Protein AF-A0A0R1P100-F1 (afdb_monomer_lite)

pLDDT: mean 74.04, std 22.07, range [22.58, 95.94]

Foldseek 3Di:
DPPPVPVVVVVVVVVVVVVVVVVVVVVVVVVVVQQPFDQDPLPNDGDGPDDDDDDDDDDDDDDPDDVVNVVSVVSVVVVVVVLLVVLLVLLLVLLVLLLLDPPVCCPVPPQNVLLSQLSNLVSSLLSQLLDPDHDVVSNVVSLVSNVVSLVVCCVPVHDPLSVLSVVLSVLSVVSVVAPPPVDLLVSLLNSLLSSNLSSSPSSNCVPPVDQDPLSVLSSVLSSLLSSLLSCLSRDLDPPLVVNVVSLVVNLVSLVVNVADPVLSVVLNVLSVVLSVCSVPDNSVPSSVSNSSSSVSSSVNSVSSRD

Sequence (306 aa):
MFFAHFIFPLYIFKVTRLLRVYRESYRELITLLCYHSLFDFETNYLIPLTTRQKNIRIVGMNYHLSQKEKLALTNSKKNSQLQFALRVAITLLIWLLFANVPLKTFFEDSSQIQLILISIPFAILLNQVAAPNKNTLVTVICDSLVGLLSIHLFLHAGYLNTALLLIDFIFANILLLTPLVNEPHGRWIIFGIINGSGMAFLFNISYHHYFSLISLMYITTLIFSNIFFSYHGFMTKQNLSSLLIILILIVMLCLTLQLSFLRMILLTTILGFYLFFESQVNPKNFNKRANVSAGCYFLFSLLVCL

Structure (mmCIF, N/CA/C/O backbone):
data_AF-A0A0R1P100-F1
#
_entry.id   AF-A0A0R1P100-F1
#
loop_
_atom_site.group_PDB
_atom_site.id
_atom_site.type_symbol
_atom_site.label_atom_id
_atom_site.label_alt_id
_atom_site.label_comp_id
_atom_site.label_asym_id
_atom_site.label_entity_id
_atom_site.label_seq_id
_atom_site.pdbx_PDB_ins_code
_atom_site.Cartn_x
_atom_site.Cartn_y
_atom_site.Cartn_z
_atom_site.occupancy
_atom_site.B_iso_or_equiv
_atom_site.auth_seq_id
_atom_site.auth_comp_id
_atom_site.auth_asym_id
_atom_site.auth_atom_id
_atom_site.pdbx_PDB_model_num
ATOM 1 N N . MET A 1 1 ? -48.916 41.902 2.687 1.00 40.12 1 MET A N 1
ATOM 2 C CA . MET A 1 1 ? -47.743 41.253 3.317 1.00 40.12 1 MET A CA 1
ATOM 3 C C . MET A 1 1 ? -48.167 40.457 4.563 1.00 40.12 1 MET A C 1
ATOM 5 O O . MET A 1 1 ? -47.675 40.723 5.643 1.00 40.12 1 MET A O 1
ATOM 9 N N . PHE A 1 2 ? -49.108 39.505 4.432 1.00 31.97 2 PHE A N 1
ATOM 10 C CA . PHE A 1 2 ? -49.641 38.740 5.584 1.00 31.97 2 PHE A CA 1
ATOM 11 C C . PHE A 1 2 ? -50.043 37.279 5.271 1.00 31.97 2 PHE A C 1
ATOM 13 O O . PHE A 1 2 ? -50.579 36.595 6.131 1.00 31.97 2 PHE A O 1
ATOM 20 N N . PHE A 1 3 ? -49.742 36.758 4.073 1.00 29.62 3 PHE A N 1
ATOM 21 C CA . PHE A 1 3 ? -50.105 35.383 3.673 1.00 29.62 3 PHE A CA 1
ATOM 22 C C . PHE A 1 3 ? -48.925 34.389 3.638 1.00 29.62 3 PHE A C 1
ATOM 24 O O . PHE A 1 3 ? -49.137 33.184 3.545 1.00 29.62 3 PHE A O 1
ATOM 31 N N . ALA A 1 4 ? -47.679 34.858 3.777 1.00 30.91 4 ALA A N 1
ATOM 32 C CA . ALA A 1 4 ? -46.482 34.009 3.692 1.00 30.91 4 ALA A CA 1
ATOM 33 C C . ALA A 1 4 ? -46.049 33.373 5.032 1.00 30.91 4 ALA A C 1
ATOM 35 O O . ALA A 1 4 ? -45.173 32.514 5.044 1.00 30.91 4 ALA A O 1
ATOM 36 N N . HIS A 1 5 ? -46.651 33.756 6.166 1.00 34.38 5 HIS A N 1
ATOM 37 C CA . HIS A 1 5 ? -46.260 33.250 7.493 1.00 34.38 5 HIS A CA 1
ATOM 38 C C . HIS A 1 5 ? -47.061 32.037 7.992 1.00 34.38 5 HIS A C 1
ATOM 40 O O . HIS A 1 5 ? -46.629 31.387 8.938 1.00 34.38 5 HIS A O 1
ATOM 46 N N . PHE A 1 6 ? -48.162 31.659 7.332 1.00 34.38 6 PHE A N 1
ATOM 47 C CA . PHE A 1 6 ? -48.964 30.493 7.740 1.00 34.38 6 PHE A CA 1
ATOM 48 C C . PHE A 1 6 ? -48.718 29.221 6.915 1.00 34.38 6 PHE A C 1
ATOM 50 O O . PHE A 1 6 ? -49.001 28.122 7.389 1.00 34.38 6 PHE A O 1
ATOM 57 N N . ILE A 1 7 ? -48.142 29.328 5.713 1.00 36.03 7 ILE A N 1
ATOM 58 C CA . ILE A 1 7 ? -47.912 28.164 4.835 1.00 36.03 7 ILE A CA 1
ATOM 59 C C . ILE A 1 7 ? -46.576 27.467 5.157 1.00 36.03 7 ILE A C 1
ATOM 61 O O . ILE A 1 7 ? -46.468 26.245 5.050 1.00 36.03 7 ILE A O 1
ATOM 65 N N . PHE A 1 8 ? -45.577 28.209 5.645 1.00 32.38 8 PHE A N 1
ATOM 66 C CA . PHE A 1 8 ? -44.249 27.668 5.957 1.00 32.38 8 PHE A CA 1
ATOM 67 C C . PHE A 1 8 ? -44.232 26.658 7.131 1.00 32.38 8 PHE A C 1
ATOM 69 O O . PHE A 1 8 ? -43.598 25.608 6.997 1.00 32.38 8 PHE A O 1
ATOM 76 N N . PRO A 1 9 ? -44.980 26.858 8.240 1.00 35.91 9 PRO A N 1
ATOM 77 C CA . PRO A 1 9 ? -45.029 25.880 9.332 1.00 35.91 9 PRO A CA 1
ATOM 78 C C . PRO A 1 9 ? -45.777 24.594 8.949 1.00 35.91 9 PRO A C 1
ATOM 80 O O . PRO A 1 9 ? -45.386 23.502 9.359 1.00 35.91 9 PRO A O 1
ATOM 83 N N . LEU A 1 10 ? -46.824 24.701 8.122 1.00 34.31 10 LEU A N 1
ATOM 84 C CA . LEU A 1 10 ? -47.626 23.561 7.663 1.00 34.31 10 LEU A CA 1
ATOM 85 C C . LEU A 1 10 ? -46.854 22.665 6.684 1.00 34.31 10 LEU A C 1
ATOM 87 O O . LEU A 1 10 ? -46.975 21.441 6.758 1.00 34.31 10 LEU A O 1
ATOM 91 N N . TYR A 1 11 ? -46.007 23.246 5.827 1.00 31.80 11 TYR A N 1
ATOM 92 C CA . TYR A 1 11 ? -45.133 22.480 4.932 1.00 31.80 11 TYR A CA 1
ATOM 93 C C . TYR A 1 11 ? -44.019 21.758 5.706 1.00 31.80 11 TYR A C 1
ATOM 95 O O . TYR A 1 11 ? -43.770 20.577 5.463 1.00 31.80 11 TYR A O 1
ATOM 103 N N . ILE A 1 12 ? -43.427 22.404 6.720 1.00 38.69 12 ILE A N 1
ATOM 104 C CA . ILE A 1 12 ? -42.448 21.770 7.622 1.00 38.69 12 ILE A CA 1
ATOM 105 C C . ILE A 1 12 ? -43.100 20.640 8.429 1.00 38.69 12 ILE A C 1
ATOM 107 O O . ILE A 1 12 ? -42.494 19.580 8.587 1.00 38.69 12 ILE A O 1
ATOM 111 N N . PHE A 1 13 ? -44.348 20.800 8.882 1.00 34.12 13 PHE A N 1
ATOM 112 C CA . PHE A 1 13 ? -45.062 19.749 9.616 1.00 34.12 13 PHE A CA 1
ATOM 113 C C . PHE A 1 13 ? -45.414 18.547 8.724 1.00 34.12 13 PHE A C 1
ATOM 115 O O . PHE A 1 13 ? -45.316 17.396 9.150 1.00 34.12 13 PHE A O 1
ATOM 122 N N . LYS A 1 14 ? -45.768 18.783 7.453 1.00 31.20 14 LYS A N 1
ATOM 123 C CA . LYS A 1 14 ? -46.062 17.709 6.489 1.00 31.20 14 LYS A CA 1
ATOM 124 C C . LYS A 1 14 ? -44.793 16.968 6.052 1.00 31.20 14 LYS A C 1
ATOM 126 O O . LYS A 1 14 ? -44.810 15.741 6.004 1.00 31.20 14 LYS A O 1
ATOM 131 N N . VAL A 1 15 ? -43.681 17.683 5.840 1.00 36.16 15 VAL A N 1
ATOM 132 C CA . VAL A 1 15 ? -42.361 17.101 5.526 1.00 36.16 15 VAL A CA 1
ATOM 133 C C . VAL A 1 15 ? -41.781 16.346 6.724 1.00 36.16 15 VAL A C 1
ATOM 135 O O . VAL A 1 15 ? -41.254 15.254 6.550 1.00 36.16 15 VAL A O 1
ATOM 138 N N . THR A 1 16 ? -41.946 16.840 7.955 1.00 39.91 16 THR A N 1
ATOM 139 C CA . THR A 1 16 ? -41.519 16.106 9.162 1.00 39.91 16 THR A CA 1
ATOM 140 C C . THR A 1 16 ? -42.381 14.878 9.443 1.00 39.91 16 THR A C 1
ATOM 142 O O . THR A 1 16 ? -41.848 13.885 9.932 1.00 39.91 16 THR A O 1
ATOM 145 N N . ARG A 1 17 ? -43.677 14.882 9.097 1.00 32.78 17 ARG A N 1
ATOM 146 C CA . ARG A 1 17 ? -44.536 13.689 9.199 1.00 32.78 17 ARG A CA 1
ATOM 147 C C . ARG A 1 17 ? -44.192 12.647 8.127 1.00 32.78 17 ARG A C 1
ATOM 149 O O . ARG A 1 17 ? -44.094 11.474 8.466 1.00 32.78 17 ARG A O 1
ATOM 156 N N . LEU A 1 18 ? -43.904 13.068 6.891 1.00 34.94 18 LEU A N 1
ATOM 157 C CA . LEU A 1 18 ? -43.388 12.197 5.821 1.00 34.94 18 LEU A CA 1
ATOM 158 C C . LEU A 1 18 ? -41.998 11.634 6.149 1.00 34.94 18 LEU A C 1
ATOM 160 O O . LEU A 1 18 ? -41.783 10.439 5.988 1.00 34.94 18 LEU A O 1
ATOM 164 N N . LEU A 1 19 ? -41.091 12.446 6.703 1.00 36.91 19 LEU A N 1
ATOM 165 C CA . LEU A 1 19 ? -39.794 11.992 7.220 1.00 36.91 19 LEU A CA 1
ATOM 166 C C . LEU A 1 19 ? -39.946 11.050 8.415 1.00 36.91 19 LEU A C 1
ATOM 168 O O . LEU A 1 19 ? -39.106 10.178 8.589 1.00 36.91 19 LEU A O 1
ATOM 172 N N . ARG A 1 20 ? -40.990 11.194 9.241 1.00 37.97 20 ARG A N 1
ATOM 173 C CA . ARG A 1 20 ? -41.239 10.303 10.385 1.00 37.97 20 ARG A CA 1
ATOM 174 C C . ARG A 1 20 ? -41.784 8.944 9.932 1.00 37.97 20 ARG A C 1
ATOM 176 O O . ARG A 1 20 ? -41.300 7.939 10.434 1.00 37.97 20 ARG A O 1
ATOM 183 N N . VAL A 1 21 ? -42.676 8.915 8.938 1.00 43.12 21 VAL A N 1
ATOM 184 C CA . VAL A 1 21 ? -43.152 7.669 8.304 1.00 43.12 21 VAL A CA 1
ATOM 185 C C . VAL A 1 21 ? -42.016 6.984 7.537 1.00 43.12 21 VAL A C 1
ATOM 187 O O . VAL A 1 21 ? -41.783 5.800 7.743 1.00 43.12 21 VAL A O 1
ATOM 190 N N . TYR A 1 22 ? -41.212 7.732 6.766 1.00 37.53 22 TYR A N 1
ATOM 191 C CA . TYR A 1 22 ? -39.998 7.186 6.148 1.00 37.53 22 TYR A CA 1
ATOM 192 C C . TYR A 1 22 ? -39.008 6.690 7.199 1.00 37.53 22 TYR A C 1
ATOM 194 O O . TYR A 1 22 ? -38.449 5.622 7.022 1.00 37.53 22 TYR A O 1
ATOM 202 N N . ARG A 1 23 ? -38.810 7.397 8.318 1.00 41.00 23 ARG A N 1
ATOM 203 C CA . ARG A 1 23 ? -37.925 6.957 9.406 1.00 41.00 23 ARG A CA 1
ATOM 204 C C . ARG A 1 23 ? -38.421 5.682 10.075 1.00 41.00 23 ARG A C 1
ATOM 206 O O . ARG A 1 23 ? -37.578 4.894 10.474 1.00 41.00 23 ARG A O 1
ATOM 213 N N . GLU A 1 24 ? -39.726 5.468 10.209 1.00 39.00 24 GLU A N 1
ATOM 214 C CA . GLU A 1 24 ? -40.279 4.232 10.777 1.00 39.00 24 GLU A CA 1
ATOM 215 C C . GLU A 1 24 ? -40.177 3.061 9.798 1.00 39.00 24 GLU A C 1
ATOM 217 O O . GLU A 1 24 ? -39.661 2.020 10.191 1.00 39.00 24 GLU A O 1
ATOM 222 N N . SER A 1 25 ? -40.483 3.251 8.511 1.00 37.47 25 SER A N 1
ATOM 223 C CA . SER A 1 25 ? -40.287 2.211 7.489 1.00 37.47 25 SER A CA 1
ATOM 224 C C . SER A 1 25 ? -38.803 1.901 7.232 1.00 37.47 25 SER A C 1
ATOM 226 O O . SER A 1 25 ? -38.432 0.746 7.047 1.00 37.47 25 SER A O 1
ATOM 228 N N . TYR A 1 26 ? -37.915 2.902 7.292 1.00 40.12 26 TYR A N 1
ATOM 229 C CA . TYR A 1 26 ? -36.459 2.711 7.217 1.00 40.12 26 TYR A CA 1
ATOM 230 C C . TYR A 1 26 ? -35.915 2.085 8.499 1.00 40.12 26 TYR A C 1
ATOM 232 O O . TYR A 1 26 ? -34.950 1.334 8.450 1.00 40.12 26 TYR A O 1
ATOM 240 N N . ARG A 1 27 ? -36.528 2.359 9.657 1.00 37.97 27 ARG A N 1
ATOM 241 C CA . ARG A 1 27 ? -36.189 1.688 10.912 1.00 37.97 27 ARG A CA 1
ATOM 242 C C . ARG A 1 27 ? -36.634 0.240 10.864 1.00 37.97 27 ARG A C 1
ATOM 244 O O . ARG A 1 27 ? -35.834 -0.584 11.258 1.00 37.97 27 ARG A O 1
ATOM 251 N N . GLU A 1 28 ? -37.805 -0.099 10.339 1.00 38.62 28 GLU A N 1
ATOM 252 C CA . GLU A 1 28 ? -38.223 -1.491 10.134 1.00 38.62 28 GLU A CA 1
ATOM 253 C C . GLU A 1 28 ? -37.335 -2.211 9.117 1.00 38.62 28 GLU A C 1
ATOM 255 O O . GLU A 1 28 ? -36.911 -3.326 9.400 1.00 38.62 28 GLU A O 1
ATOM 260 N N . LEU A 1 29 ? -36.930 -1.556 8.022 1.00 36.28 2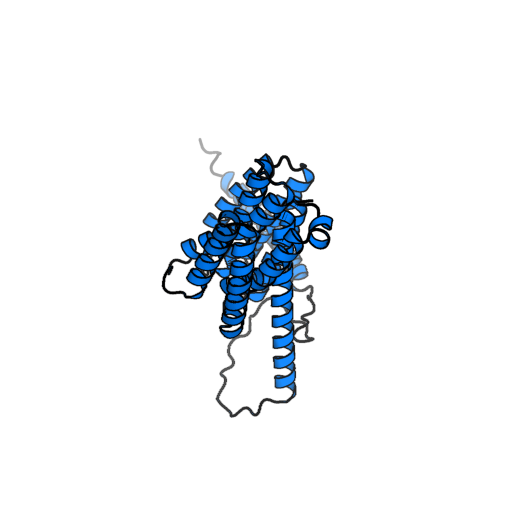9 LEU A N 1
ATOM 261 C CA . LEU A 1 29 ? -35.968 -2.106 7.059 1.00 36.28 29 LEU A CA 1
ATOM 262 C C . LEU A 1 29 ? -34.564 -2.279 7.671 1.00 36.28 29 LEU A C 1
ATOM 264 O O . LEU A 1 29 ? -33.930 -3.307 7.469 1.00 36.28 29 LEU A O 1
ATOM 268 N N . ILE A 1 30 ? -34.092 -1.315 8.475 1.00 42.69 30 ILE A N 1
ATOM 269 C CA . ILE A 1 30 ? -32.841 -1.401 9.253 1.00 42.69 30 ILE A CA 1
ATOM 270 C C . ILE A 1 30 ? -32.956 -2.460 10.346 1.00 42.69 30 ILE A C 1
ATOM 272 O O . ILE A 1 30 ? -31.970 -3.106 10.661 1.00 42.69 30 ILE A O 1
ATOM 276 N N . THR A 1 31 ? -34.131 -2.664 10.934 1.00 38.66 31 THR A N 1
ATOM 277 C CA . THR A 1 31 ? -34.358 -3.703 11.941 1.00 38.66 31 THR A CA 1
ATOM 278 C C . THR A 1 31 ? -34.358 -5.065 11.246 1.00 38.66 31 THR A C 1
ATOM 280 O O . THR A 1 31 ? -33.646 -5.950 11.685 1.00 38.66 31 THR A O 1
ATOM 283 N N . LEU A 1 32 ? -34.991 -5.216 10.082 1.00 37.53 32 LEU A N 1
ATOM 284 C CA . LEU A 1 32 ? -34.886 -6.414 9.239 1.00 37.53 32 LEU A CA 1
ATOM 285 C C . LEU A 1 32 ? -33.448 -6.684 8.757 1.00 37.53 32 LEU A C 1
ATOM 287 O O . LEU A 1 32 ? -33.010 -7.829 8.780 1.00 37.53 32 LEU A O 1
ATOM 291 N N . LEU A 1 33 ? -32.680 -5.649 8.405 1.00 38.84 33 LEU A N 1
ATOM 292 C CA . LEU A 1 33 ? -31.267 -5.759 8.006 1.00 38.84 33 LEU A CA 1
ATOM 293 C C . LEU A 1 33 ? -30.311 -5.982 9.193 1.00 38.84 33 LEU A C 1
ATOM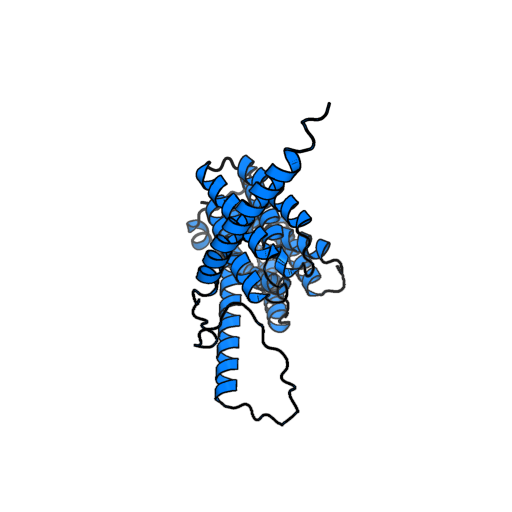 295 O O . LEU A 1 33 ? -29.290 -6.642 9.030 1.00 38.84 33 LEU A O 1
ATOM 299 N N . CYS A 1 34 ? -30.627 -5.471 10.387 1.00 38.31 34 CYS A N 1
ATOM 300 C CA . CYS A 1 34 ? -29.838 -5.664 11.611 1.00 38.31 34 CYS A CA 1
ATOM 301 C C . CYS A 1 34 ? -30.189 -6.955 12.366 1.00 38.31 34 CYS A C 1
ATOM 303 O O . CYS A 1 34 ? -29.390 -7.409 13.184 1.00 38.31 34 CYS A O 1
ATOM 305 N N . TYR A 1 35 ? -31.377 -7.519 12.138 1.00 36.28 35 TYR A N 1
ATOM 306 C CA . TYR A 1 35 ? -31.810 -8.808 12.683 1.00 36.28 35 TYR A CA 1
ATOM 307 C C . TYR A 1 35 ? -31.646 -9.958 11.684 1.00 36.28 35 TYR A C 1
ATOM 309 O O . TYR A 1 35 ? -31.774 -11.113 12.091 1.00 36.28 35 TYR A O 1
ATOM 317 N N . HIS A 1 36 ? -31.286 -9.683 10.422 1.00 35.62 36 HIS A N 1
ATOM 318 C CA . HIS A 1 36 ? -30.671 -10.704 9.584 1.00 35.62 36 HIS A CA 1
ATOM 319 C C . HIS A 1 36 ? -29.300 -11.033 10.165 1.00 35.62 36 HIS A C 1
ATOM 321 O O . HIS A 1 36 ? -28.310 -10.316 10.026 1.00 35.62 36 HIS A O 1
ATOM 327 N N . SER A 1 37 ? -29.293 -12.128 10.899 1.00 36.84 37 SER A N 1
ATOM 328 C CA . SER A 1 37 ? -28.131 -12.730 11.497 1.00 36.84 37 SER A CA 1
ATOM 329 C C . SER A 1 37 ? -27.057 -13.034 10.461 1.00 36.84 37 SER A C 1
ATOM 331 O O . SER A 1 37 ? -27.205 -13.919 9.621 1.00 36.84 37 SER A O 1
ATOM 333 N N . LEU A 1 38 ? -25.928 -12.339 10.562 1.00 36.75 38 LEU A N 1
ATOM 334 C CA . LEU A 1 38 ? -24.680 -12.860 10.023 1.00 36.75 38 LEU A CA 1
ATOM 335 C C . LEU A 1 38 ? -24.163 -13.900 11.014 1.00 36.75 38 LEU A C 1
ATOM 337 O O . LEU A 1 38 ? -23.996 -13.608 12.197 1.00 36.75 38 LEU A O 1
ATOM 341 N N . PHE A 1 39 ? -23.974 -15.122 10.524 1.00 33.78 39 PHE A N 1
ATOM 342 C CA . PHE A 1 39 ? -23.434 -16.235 11.293 1.00 33.78 39 PHE A CA 1
ATOM 343 C C . PHE A 1 39 ? -22.050 -15.847 11.828 1.00 33.78 39 PHE A C 1
ATOM 345 O O . PHE A 1 39 ? -21.113 -15.632 11.054 1.00 33.78 39 PHE A O 1
ATOM 352 N N . ASP A 1 40 ? -21.937 -15.698 13.146 1.00 37.25 40 ASP A N 1
ATOM 353 C CA . ASP A 1 40 ? -20.679 -15.368 13.801 1.00 37.25 40 ASP A CA 1
ATOM 354 C C . ASP A 1 40 ? -19.833 -16.640 13.947 1.00 37.25 40 ASP A C 1
ATOM 356 O O . ASP A 1 40 ? -20.066 -17.486 14.817 1.00 37.25 40 ASP A O 1
ATOM 360 N N . PHE A 1 41 ? -18.846 -16.782 13.060 1.00 36.34 41 PHE A N 1
ATOM 361 C CA . PHE A 1 41 ? -17.916 -17.914 13.033 1.00 36.34 41 PHE A CA 1
ATOM 362 C C . PHE A 1 41 ? -17.007 -17.999 14.275 1.00 36.34 41 PHE A C 1
ATOM 364 O O . PHE A 1 41 ? -16.318 -19.006 14.440 1.00 36.34 41 PHE A O 1
ATOM 371 N N . GLU A 1 42 ? -16.973 -16.987 15.154 1.00 38.00 42 GLU A N 1
ATOM 372 C CA . GLU A 1 42 ? -16.205 -17.057 16.407 1.00 38.00 42 GLU A CA 1
ATOM 373 C C . GLU A 1 42 ? -16.955 -17.738 17.558 1.00 38.00 42 GLU A C 1
ATOM 375 O O . GLU A 1 42 ? -16.306 -18.288 18.449 1.00 38.00 42 GLU A O 1
ATOM 380 N N . THR A 1 43 ? -18.293 -17.746 17.556 1.00 41.53 43 THR A N 1
ATOM 381 C CA . THR A 1 43 ? -19.078 -18.182 18.725 1.00 41.53 43 THR A CA 1
ATOM 382 C C . THR A 1 43 ? -20.070 -19.315 18.453 1.00 41.53 43 THR A C 1
ATOM 384 O O . THR A 1 43 ? -20.526 -19.932 19.413 1.00 41.53 43 THR A O 1
ATOM 387 N N . ASN A 1 44 ? -20.376 -19.651 17.189 1.00 32.66 44 ASN A N 1
ATOM 388 C CA . ASN A 1 44 ? -21.435 -20.612 16.816 1.00 32.66 44 ASN A CA 1
ATOM 389 C C . ASN A 1 44 ? -22.833 -20.251 17.376 1.00 32.66 44 ASN A C 1
ATOM 391 O O . ASN A 1 44 ? -23.721 -21.103 17.434 1.00 32.66 44 ASN A O 1
ATOM 395 N N . TYR A 1 45 ? -23.050 -18.987 17.759 1.00 34.22 45 TYR A N 1
ATOM 396 C CA . TYR A 1 45 ? -24.334 -18.474 18.231 1.00 34.22 45 TYR A CA 1
ATOM 397 C C . TYR A 1 45 ? -24.798 -17.263 17.416 1.00 34.22 45 TYR A C 1
ATOM 399 O O . TYR A 1 45 ? -24.015 -16.501 16.855 1.00 34.22 45 TYR A O 1
ATOM 407 N N . LEU A 1 46 ? -26.118 -17.086 17.383 1.00 30.59 46 LEU A N 1
ATOM 408 C CA . LEU A 1 46 ? -26.811 -15.949 16.784 1.00 30.59 46 LEU A CA 1
ATOM 409 C C . LEU A 1 46 ? -26.753 -14.743 17.735 1.00 30.59 46 LEU A C 1
ATOM 411 O O . LEU A 1 46 ? -27.449 -14.736 18.749 1.00 30.59 46 LEU A O 1
ATOM 415 N N . ILE A 1 47 ? -25.941 -13.725 17.425 1.00 43.00 47 ILE A N 1
ATOM 416 C CA . ILE A 1 47 ? -25.807 -12.514 18.257 1.00 43.00 47 ILE A CA 1
ATOM 417 C C . ILE A 1 47 ? -26.428 -11.296 17.539 1.00 43.00 47 ILE A C 1
ATOM 419 O O . ILE A 1 47 ? -26.047 -11.006 16.403 1.00 43.00 47 ILE A O 1
ATOM 423 N N . PRO A 1 48 ? -27.357 -10.546 18.169 1.00 36.34 48 PRO A N 1
ATOM 424 C CA . PRO A 1 48 ? -27.952 -9.344 17.580 1.00 36.34 48 PRO A CA 1
ATOM 425 C C . PRO A 1 48 ? -27.027 -8.111 17.654 1.00 36.34 48 PRO A C 1
ATOM 427 O O . PRO A 1 48 ? -26.273 -7.922 18.608 1.00 36.34 48 PRO A O 1
ATOM 430 N N . LEU A 1 49 ? -27.139 -7.216 16.663 1.00 36.34 49 LEU A N 1
ATOM 431 C CA . LEU A 1 49 ? -26.244 -6.075 16.388 1.00 36.34 49 LEU A CA 1
ATOM 432 C C . LEU A 1 49 ? -26.203 -4.925 17.429 1.00 36.34 49 LEU A C 1
ATOM 434 O O . LEU A 1 49 ? -25.494 -3.942 17.206 1.00 36.34 49 LEU A O 1
ATOM 438 N N . THR A 1 50 ? -26.899 -5.008 18.571 1.00 34.41 50 THR A N 1
ATOM 439 C CA . THR A 1 50 ? -26.893 -3.941 19.596 1.00 34.41 50 THR A CA 1
ATOM 440 C C . THR A 1 50 ? -26.700 -4.470 21.017 1.00 34.41 50 THR A C 1
ATOM 442 O O . THR A 1 50 ? -27.538 -5.201 21.540 1.00 34.41 50 THR A O 1
ATOM 445 N N . THR A 1 51 ? -25.642 -4.015 21.693 1.00 38.78 51 THR A N 1
ATOM 446 C CA . THR A 1 51 ? -25.348 -4.323 23.099 1.00 38.78 51 THR A CA 1
ATOM 447 C C . THR A 1 51 ? -26.103 -3.383 24.043 1.00 38.78 51 THR A C 1
ATOM 449 O O . THR A 1 51 ? -25.612 -2.312 24.403 1.00 38.78 51 THR A O 1
ATOM 452 N N . ARG A 1 52 ? -27.293 -3.785 24.493 1.00 33.44 52 ARG A N 1
ATOM 453 C CA . ARG A 1 52 ? -27.890 -3.277 25.738 1.00 33.44 52 ARG A CA 1
ATOM 454 C C . ARG A 1 52 ? -27.981 -4.426 26.739 1.00 33.44 52 ARG A C 1
ATOM 456 O O . ARG A 1 52 ? -29.047 -4.985 26.939 1.00 33.44 52 ARG A O 1
ATOM 463 N N . GLN A 1 53 ? -26.873 -4.752 27.401 1.00 34.31 53 GLN A N 1
ATOM 464 C CA . GLN A 1 53 ? -26.929 -5.432 28.695 1.00 34.31 53 GLN A CA 1
ATOM 465 C C . GLN A 1 53 ? -25.920 -4.807 29.658 1.00 34.31 53 GLN A C 1
ATOM 467 O O . GLN A 1 53 ? -24.750 -4.599 29.353 1.00 34.31 53 GLN A O 1
ATOM 472 N N . LYS A 1 54 ? -26.475 -4.397 30.795 1.00 28.16 54 LYS A N 1
ATOM 473 C CA . LYS A 1 54 ? -25.903 -3.583 31.860 1.00 28.16 54 LYS A CA 1
ATOM 474 C C . LYS A 1 54 ? -25.393 -4.536 32.947 1.00 28.16 54 LYS A C 1
ATOM 476 O O . LYS A 1 54 ? -26.115 -5.455 33.303 1.00 28.16 54 LYS A O 1
ATOM 481 N N . ASN A 1 55 ? -24.214 -4.241 33.493 1.00 27.50 55 ASN A N 1
ATOM 482 C CA . ASN A 1 55 ? -23.676 -4.713 34.776 1.00 27.50 55 ASN A CA 1
ATOM 483 C C . ASN A 1 55 ? -23.658 -6.226 35.056 1.00 27.50 55 ASN A C 1
ATOM 485 O O . ASN A 1 55 ? -24.612 -6.775 35.596 1.00 27.50 55 ASN A O 1
ATOM 489 N N . ILE A 1 56 ? -22.476 -6.832 34.917 1.00 27.78 56 ILE A N 1
ATOM 490 C CA . ILE A 1 56 ? -22.071 -7.967 35.757 1.00 27.78 56 ILE A CA 1
ATOM 491 C C . ILE A 1 56 ? -20.713 -7.610 36.379 1.00 27.78 56 ILE A C 1
ATOM 493 O O . ILE A 1 56 ? -19.724 -7.422 35.673 1.00 27.78 56 ILE A O 1
ATOM 497 N N . ARG A 1 57 ? -20.691 -7.440 37.710 1.00 22.58 57 ARG A N 1
ATOM 498 C CA . ARG A 1 57 ? -19.468 -7.349 38.527 1.00 22.58 57 ARG A CA 1
ATOM 499 C C . ARG A 1 57 ? -18.804 -8.723 38.527 1.00 22.58 57 ARG A C 1
ATOM 501 O O . ARG A 1 57 ? -19.441 -9.691 38.929 1.00 22.58 57 ARG A O 1
ATOM 508 N N . ILE A 1 58 ? -17.533 -8.793 38.147 1.00 29.39 58 ILE A N 1
ATOM 509 C CA . ILE A 1 58 ? -16.726 -10.007 38.287 1.00 29.39 58 ILE A CA 1
ATOM 510 C C . ILE A 1 58 ? -15.964 -9.892 39.610 1.00 29.39 58 ILE A C 1
ATOM 512 O O . ILE A 1 58 ? -15.039 -9.092 39.738 1.00 29.39 58 ILE A O 1
ATOM 516 N N . VAL A 1 59 ? -16.414 -10.651 40.610 1.00 23.55 59 VAL A N 1
ATOM 517 C CA . VAL A 1 59 ? -15.663 -10.938 41.838 1.00 23.55 59 VAL A CA 1
ATOM 518 C C . VAL A 1 59 ? -14.622 -12.004 41.499 1.00 23.55 59 VAL A C 1
ATOM 520 O O . VAL A 1 59 ? -14.917 -12.956 40.777 1.00 23.55 59 VAL A O 1
ATOM 523 N N . GLY A 1 60 ? -13.394 -11.797 41.974 1.00 32.72 60 GLY A N 1
ATOM 524 C CA . GLY A 1 60 ? -12.250 -12.652 41.687 1.00 32.72 60 GLY A CA 1
ATOM 525 C C . GLY A 1 60 ? -12.436 -14.088 42.170 1.00 32.72 60 GLY A C 1
ATOM 526 O O . GLY A 1 60 ? -12.866 -14.330 43.293 1.00 32.72 60 GLY A O 1
ATOM 527 N N . MET A 1 61 ? -12.052 -15.031 41.316 1.00 24.50 61 MET A N 1
ATOM 528 C CA . MET A 1 61 ? -11.773 -16.417 41.672 1.00 24.50 61 MET A CA 1
ATOM 529 C C . MET A 1 61 ? -10.734 -16.956 40.687 1.00 24.50 61 MET A C 1
ATOM 531 O O . MET A 1 61 ? -10.763 -16.631 39.504 1.00 24.50 61 MET A O 1
ATOM 535 N N . ASN A 1 62 ? -9.779 -17.727 41.203 1.00 35.84 62 ASN A N 1
ATOM 536 C CA . ASN A 1 62 ? -8.724 -18.391 40.443 1.00 35.84 62 ASN A CA 1
ATOM 537 C C . ASN A 1 62 ? -9.317 -19.244 39.312 1.00 35.84 62 ASN A C 1
ATOM 539 O O . ASN A 1 62 ? -9.986 -20.240 39.582 1.00 35.84 62 ASN A O 1
ATOM 543 N N . TYR A 1 63 ? -9.039 -18.899 38.054 1.00 37.97 63 TYR A N 1
ATOM 544 C CA . TYR A 1 63 ? -9.462 -19.705 36.909 1.00 37.97 63 TYR A CA 1
ATOM 545 C C . TYR A 1 63 ? -8.319 -20.608 36.442 1.00 37.97 63 TYR A C 1
ATOM 547 O O . TYR A 1 63 ? -7.438 -20.203 35.684 1.00 37.97 63 TYR A O 1
ATOM 555 N N . HIS A 1 64 ? -8.386 -21.883 36.827 1.00 40.22 64 HIS A N 1
ATOM 556 C CA . HIS A 1 64 ? -7.956 -22.938 35.915 1.00 40.22 64 HIS A CA 1
ATOM 557 C C . HIS A 1 64 ? -8.879 -22.847 34.694 1.00 40.22 64 HIS A C 1
ATOM 559 O O . HIS A 1 64 ? -10.030 -23.270 34.767 1.00 40.22 64 HIS A O 1
ATOM 565 N N . LEU A 1 65 ? -8.401 -22.237 33.601 1.00 46.47 65 LEU A N 1
ATOM 566 C CA . LEU A 1 65 ? -9.182 -22.092 32.369 1.00 46.47 65 LEU A CA 1
ATOM 567 C C . LEU A 1 65 ? -9.775 -23.445 31.961 1.00 46.47 65 LEU A C 1
ATOM 569 O O . LEU A 1 65 ? -9.033 -24.405 31.709 1.00 46.47 65 LEU A O 1
ATOM 573 N N . SER A 1 66 ? -11.103 -23.494 31.870 1.00 55.28 66 SER A N 1
ATOM 574 C CA . SER A 1 66 ? -11.837 -24.666 31.401 1.00 55.28 66 SER A CA 1
ATOM 575 C C . SER A 1 66 ? -11.377 -25.019 29.984 1.00 55.28 66 SER A C 1
ATOM 577 O O . SER A 1 66 ? -11.084 -24.133 29.178 1.00 55.28 66 SER A O 1
ATOM 579 N N . GLN A 1 67 ? -11.306 -26.309 29.631 1.00 50.97 67 GLN A N 1
ATOM 580 C CA . GLN A 1 67 ? -10.870 -26.731 28.290 1.00 50.97 67 GLN A CA 1
ATOM 581 C C . GLN A 1 67 ? -11.684 -26.071 27.162 1.00 50.97 67 GLN A C 1
ATOM 583 O O . GLN A 1 67 ? -11.131 -25.797 26.100 1.00 50.97 67 GLN A O 1
ATOM 588 N N . LYS A 1 68 ? -12.959 -25.733 27.407 1.00 48.88 68 LYS A N 1
ATOM 589 C CA . LYS A 1 68 ? -13.804 -24.990 26.457 1.00 48.88 68 LYS A CA 1
ATOM 590 C C . LYS A 1 68 ? -13.332 -23.550 26.236 1.00 48.88 68 LYS A C 1
ATOM 592 O O . LYS A 1 68 ? -13.335 -23.082 25.103 1.00 48.88 68 LYS A O 1
ATOM 597 N N . GLU A 1 69 ? -12.875 -22.870 27.284 1.00 48.94 69 GLU A N 1
ATOM 598 C CA . GLU A 1 69 ? -12.333 -21.508 27.191 1.00 48.94 69 GLU A CA 1
ATOM 599 C C . GLU A 1 69 ? -10.969 -21.507 26.502 1.00 48.94 69 GLU A C 1
ATOM 601 O O . GLU A 1 69 ? -10.702 -20.644 25.669 1.00 48.94 69 GLU A O 1
ATOM 606 N N . LYS A 1 70 ? -10.132 -22.524 26.764 1.00 51.69 70 LYS A N 1
ATOM 607 C CA . LYS A 1 70 ? -8.879 -22.724 26.019 1.00 51.69 70 LYS A CA 1
ATOM 608 C C . LYS A 1 70 ? -9.156 -22.943 24.533 1.00 51.69 70 LYS A C 1
ATOM 610 O O . LYS A 1 70 ? -8.504 -22.317 23.703 1.00 51.69 70 LYS A O 1
ATOM 615 N N . LEU A 1 71 ? -10.142 -23.772 24.185 1.00 50.66 71 LEU A N 1
ATOM 616 C CA . LEU A 1 71 ? -10.504 -24.044 22.792 1.00 50.66 71 LEU A CA 1
ATOM 617 C C . LEU A 1 71 ? -11.058 -22.789 22.090 1.00 50.66 71 LEU A C 1
ATOM 619 O O . LEU A 1 71 ? -10.643 -22.481 20.975 1.00 50.66 71 LEU A O 1
ATOM 623 N N . ALA A 1 72 ? -11.901 -22.007 22.773 1.00 55.88 72 ALA A N 1
ATOM 624 C CA . ALA A 1 72 ? -12.418 -20.731 22.272 1.00 55.88 72 ALA A CA 1
ATOM 625 C C . ALA A 1 72 ? -11.306 -19.684 22.055 1.00 55.88 72 ALA A C 1
ATOM 627 O O . ALA A 1 72 ? -11.247 -19.052 21.001 1.00 55.88 72 ALA A O 1
ATOM 628 N N . LEU A 1 73 ? -10.366 -19.555 22.999 1.00 56.03 73 LEU A N 1
ATOM 629 C CA . LEU A 1 73 ? -9.189 -18.686 22.863 1.00 56.03 73 LEU A CA 1
ATOM 630 C C . LEU A 1 73 ? -8.278 -19.116 21.709 1.00 56.03 73 LEU A C 1
ATOM 632 O O . LEU A 1 73 ? -7.761 -18.269 20.979 1.00 56.03 73 LEU A O 1
ATOM 636 N N . THR A 1 74 ? -8.096 -20.424 21.516 1.00 57.66 74 THR A N 1
ATOM 637 C CA . THR A 1 74 ? -7.272 -20.957 20.420 1.00 57.66 74 THR A CA 1
ATOM 638 C C . THR A 1 74 ? -7.924 -20.678 19.063 1.00 57.66 74 THR A C 1
ATOM 640 O O . THR A 1 74 ? -7.242 -20.245 18.133 1.00 57.66 74 THR A O 1
ATOM 643 N N . ASN A 1 75 ? -9.248 -20.834 18.964 1.00 57.69 75 ASN A N 1
ATOM 644 C CA . ASN A 1 75 ? -10.008 -20.542 17.748 1.00 57.69 75 ASN A CA 1
ATOM 645 C C . ASN A 1 75 ? -10.029 -19.041 17.415 1.00 57.69 75 ASN A C 1
ATOM 647 O O . ASN A 1 75 ? -9.780 -18.677 16.268 1.00 57.69 75 ASN A O 1
ATOM 651 N N . SER A 1 76 ? -10.220 -18.158 18.400 1.00 58.59 76 SER A N 1
ATOM 652 C CA . SER A 1 76 ? -10.156 -16.703 18.174 1.00 58.59 76 SER A CA 1
ATOM 653 C C . SER A 1 76 ? -8.744 -16.238 17.774 1.00 58.59 76 SER A C 1
ATOM 655 O O . SER A 1 76 ? -8.563 -15.436 16.850 1.00 58.59 76 SER A O 1
ATOM 657 N N . LYS A 1 77 ? -7.694 -16.819 18.374 1.00 61.97 77 LYS A N 1
ATOM 658 C CA . LYS A 1 77 ? -6.303 -16.549 17.971 1.00 61.97 77 LYS A CA 1
ATOM 659 C C . LYS A 1 77 ? -6.013 -17.019 16.539 1.00 61.97 77 LYS A C 1
ATOM 661 O O . LYS A 1 77 ? -5.351 -16.309 15.786 1.00 61.97 77 LYS A O 1
ATOM 666 N N . LYS A 1 78 ? -6.546 -18.172 16.131 1.00 57.03 78 LYS A N 1
ATOM 667 C CA . LYS A 1 78 ? -6.425 -18.677 14.754 1.00 57.03 78 LYS A CA 1
ATOM 668 C C . LYS A 1 78 ? -7.168 -17.784 13.751 1.00 57.03 78 LYS A C 1
ATOM 670 O O . LYS A 1 78 ? -6.614 -17.452 12.704 1.00 57.03 78 LYS A O 1
ATOM 675 N N . ASN A 1 79 ? -8.377 -17.334 14.089 1.00 71.88 79 ASN A N 1
ATOM 676 C CA . ASN A 1 79 ? -9.173 -16.442 13.241 1.00 71.88 79 ASN A CA 1
ATOM 677 C C . ASN A 1 79 ? -8.516 -15.065 13.069 1.00 71.88 79 ASN A C 1
ATOM 679 O O . ASN A 1 79 ? -8.474 -14.539 11.958 1.00 71.88 79 ASN A O 1
ATOM 683 N N . SER A 1 80 ? -7.940 -14.496 14.130 1.00 73.88 80 SER A N 1
ATOM 684 C CA . SER A 1 80 ? -7.211 -13.221 14.042 1.00 73.88 80 SER A CA 1
ATOM 685 C C . SER A 1 80 ? -5.931 -13.315 13.201 1.00 73.88 80 SER A C 1
ATOM 687 O O . SER A 1 80 ? -5.645 -12.397 12.432 1.00 73.88 80 SER A O 1
ATOM 689 N N . GLN A 1 81 ? -5.196 -14.431 13.268 1.00 78.94 81 GLN A N 1
ATOM 690 C CA . GLN A 1 81 ? -4.040 -14.678 12.396 1.00 78.94 81 GLN A CA 1
ATOM 691 C C . GLN A 1 81 ? -4.440 -14.813 10.924 1.00 78.94 81 GLN A C 1
ATOM 693 O O . GLN A 1 81 ? -3.790 -14.223 10.063 1.00 78.94 81 GLN A O 1
ATOM 698 N N . LEU A 1 82 ? -5.526 -15.537 10.636 1.00 81.31 82 LEU A N 1
ATOM 699 C CA . LEU A 1 82 ? -6.053 -15.667 9.277 1.00 81.31 82 LEU A CA 1
ATOM 700 C C . LEU A 1 82 ? -6.478 -14.305 8.709 1.00 81.31 82 LEU A C 1
ATOM 702 O O . LEU A 1 82 ? -6.135 -13.979 7.577 1.00 81.31 82 LEU A O 1
ATOM 706 N N . GLN A 1 83 ? -7.174 -13.487 9.505 1.00 83.38 83 GLN A N 1
ATOM 707 C CA . GLN A 1 83 ? -7.560 -12.131 9.103 1.00 83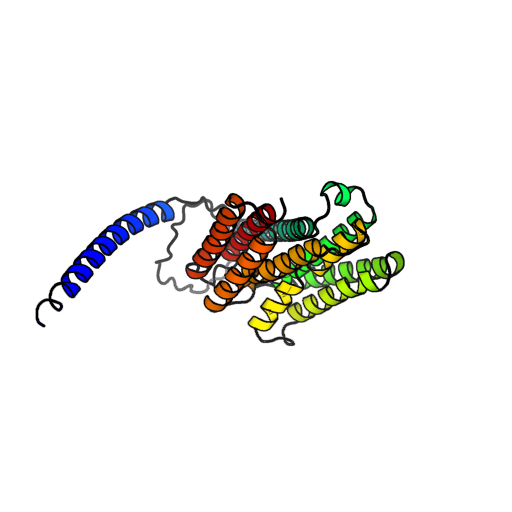.38 83 GLN A CA 1
ATOM 708 C C . GLN A 1 83 ? -6.338 -11.250 8.828 1.00 83.38 83 GLN A C 1
ATOM 710 O O . GLN A 1 83 ? -6.334 -10.508 7.851 1.00 83.38 83 GLN A O 1
ATOM 715 N N . PHE A 1 84 ? -5.291 -11.340 9.653 1.00 85.44 84 PHE A N 1
ATOM 716 C CA . PHE A 1 84 ? -4.045 -10.614 9.414 1.00 85.44 84 PHE A CA 1
ATOM 717 C C . PHE A 1 84 ? -3.371 -11.058 8.109 1.00 85.44 84 PHE A C 1
ATOM 719 O O . PHE A 1 84 ? -3.032 -10.214 7.284 1.00 85.44 84 PHE A O 1
ATOM 726 N N . ALA A 1 85 ? -3.238 -12.369 7.885 1.00 87.00 85 ALA A N 1
ATOM 727 C CA . ALA A 1 85 ? -2.650 -12.911 6.660 1.00 87.00 85 ALA A CA 1
ATOM 728 C C . ALA A 1 85 ? -3.432 -12.481 5.408 1.00 87.00 85 ALA A C 1
ATOM 730 O O . ALA A 1 85 ? -2.838 -12.086 4.406 1.00 87.00 85 ALA A O 1
ATOM 731 N N . LEU A 1 86 ? -4.765 -12.486 5.487 1.00 89.50 86 LEU A N 1
ATOM 732 C CA . LEU A 1 86 ? -5.635 -12.043 4.402 1.00 89.50 86 LEU A CA 1
ATOM 733 C C . LEU A 1 86 ? -5.463 -10.545 4.111 1.00 89.50 86 LEU A C 1
ATOM 735 O O . LEU A 1 86 ? -5.410 -10.159 2.947 1.00 89.50 86 LEU A O 1
ATOM 739 N N . ARG A 1 87 ? -5.311 -9.700 5.139 1.00 89.19 87 ARG A N 1
ATOM 740 C CA . ARG A 1 87 ? -5.024 -8.267 4.948 1.00 89.19 87 ARG A CA 1
ATOM 741 C C . ARG A 1 87 ? -3.675 -8.042 4.275 1.00 89.19 87 ARG A C 1
ATOM 743 O O . ARG A 1 87 ? -3.614 -7.256 3.340 1.00 89.19 87 ARG A O 1
ATOM 750 N N . VAL A 1 88 ? -2.635 -8.773 4.680 1.00 91.12 88 VAL A N 1
ATOM 751 C CA . VAL A 1 88 ? -1.315 -8.721 4.025 1.00 91.12 88 VAL A CA 1
ATOM 752 C C . VAL A 1 88 ? -1.424 -9.111 2.550 1.00 91.12 88 VAL A C 1
ATOM 754 O O . VAL A 1 88 ? -0.905 -8.400 1.693 1.00 91.12 88 VAL A O 1
ATOM 757 N N . ALA A 1 89 ? -2.143 -10.193 2.240 1.00 91.81 89 ALA A N 1
ATOM 758 C CA . ALA A 1 89 ? -2.364 -10.621 0.861 1.00 91.81 89 ALA A CA 1
ATOM 759 C C . ALA A 1 89 ? -3.114 -9.559 0.039 1.00 91.81 89 ALA A C 1
ATOM 761 O O . ALA A 1 89 ? -2.708 -9.257 -1.081 1.00 91.81 89 ALA A O 1
ATOM 762 N N . ILE A 1 90 ? -4.159 -8.942 0.604 1.00 92.56 90 ILE A N 1
ATOM 763 C CA . ILE A 1 90 ? -4.870 -7.828 -0.040 1.00 92.56 90 ILE A CA 1
ATOM 764 C C . ILE A 1 90 ? -3.923 -6.652 -0.294 1.00 92.56 90 ILE A C 1
ATOM 766 O O . ILE A 1 90 ? -3.910 -6.126 -1.402 1.00 92.56 90 ILE A O 1
ATOM 770 N N . THR A 1 91 ? -3.118 -6.249 0.693 1.00 94.19 91 THR A N 1
ATOM 771 C CA . THR A 1 91 ? -2.149 -5.154 0.542 1.00 94.19 91 THR A CA 1
ATOM 772 C C . THR A 1 91 ? -1.194 -5.413 -0.624 1.00 94.19 91 THR A C 1
ATOM 774 O O . THR A 1 91 ? -1.021 -4.539 -1.468 1.00 94.19 91 THR A O 1
ATOM 777 N N . LEU A 1 92 ? -0.647 -6.628 -0.725 1.00 93.62 92 LEU A N 1
ATOM 778 C CA . LEU A 1 92 ? 0.222 -7.019 -1.837 1.00 93.62 92 LEU A CA 1
ATOM 779 C C . LEU A 1 92 ? -0.495 -6.934 -3.186 1.00 93.62 92 LEU A C 1
ATOM 781 O O . LEU A 1 92 ? 0.029 -6.335 -4.120 1.00 93.62 92 LEU A O 1
ATOM 785 N N . LEU A 1 93 ? -1.704 -7.493 -3.286 1.00 93.75 93 LEU A N 1
ATOM 786 C CA . LEU A 1 93 ? -2.483 -7.455 -4.525 1.00 93.75 93 LEU A CA 1
ATOM 787 C C . LEU A 1 93 ? -2.777 -6.021 -4.973 1.00 93.75 93 LEU A C 1
ATOM 789 O O . LEU A 1 93 ? -2.703 -5.728 -6.162 1.00 93.75 93 LEU A O 1
ATOM 793 N N . ILE A 1 94 ? -3.071 -5.119 -4.036 1.00 95.12 94 ILE A N 1
ATOM 794 C CA . ILE A 1 94 ? -3.291 -3.701 -4.332 1.00 95.12 94 ILE A CA 1
ATOM 795 C C . ILE A 1 94 ? -2.029 -3.076 -4.932 1.00 95.12 94 ILE A C 1
ATOM 797 O O . ILE A 1 94 ? -2.117 -2.396 -5.952 1.00 95.12 94 ILE A O 1
ATOM 801 N N . TRP A 1 95 ? -0.849 -3.333 -4.363 1.00 94.62 95 TRP A N 1
ATOM 802 C CA . TRP A 1 95 ? 0.401 -2.802 -4.916 1.00 94.62 95 TRP A CA 1
ATOM 803 C C . TRP A 1 95 ? 0.663 -3.310 -6.334 1.00 94.62 95 TRP A C 1
ATOM 805 O O . TRP A 1 95 ? 1.041 -2.524 -7.199 1.00 94.62 95 TRP A O 1
ATOM 815 N N . LEU A 1 96 ? 0.407 -4.597 -6.589 1.00 93.31 96 LEU A N 1
ATOM 816 C CA . LEU A 1 96 ? 0.553 -5.197 -7.918 1.00 93.31 96 LEU A CA 1
ATOM 817 C C . LEU A 1 96 ? -0.422 -4.585 -8.937 1.00 93.31 96 LEU A C 1
ATOM 819 O O . LEU A 1 96 ? -0.030 -4.326 -10.072 1.00 93.31 96 LEU A O 1
ATOM 823 N N . LEU A 1 97 ? -1.668 -4.303 -8.537 1.00 93.56 97 LEU A N 1
ATOM 824 C CA . LEU A 1 97 ? -2.660 -3.637 -9.394 1.00 93.56 97 LEU A CA 1
ATOM 825 C C . LEU A 1 97 ? -2.221 -2.211 -9.764 1.00 93.56 97 LEU A C 1
ATOM 827 O O . LEU A 1 97 ? -2.260 -1.831 -10.934 1.00 93.56 97 LEU A O 1
ATOM 831 N N . PHE A 1 98 ? -1.754 -1.434 -8.785 1.00 93.19 98 PHE A N 1
ATOM 832 C CA . PHE A 1 98 ? -1.336 -0.044 -8.998 1.00 93.19 98 PHE A CA 1
ATOM 833 C C . PHE A 1 98 ? 0.053 0.110 -9.629 1.00 93.19 98 PHE A C 1
ATOM 835 O O . PHE A 1 98 ? 0.372 1.191 -10.124 1.00 93.19 98 PHE A O 1
ATOM 842 N N . ALA A 1 99 ? 0.861 -0.952 -9.673 1.00 89.88 99 ALA A N 1
ATOM 843 C CA . ALA A 1 99 ? 2.122 -0.967 -10.410 1.00 89.88 99 ALA A CA 1
ATOM 844 C C . ALA A 1 99 ? 1.925 -0.786 -11.925 1.00 89.88 99 ALA A C 1
ATOM 846 O O . ALA A 1 99 ? 2.874 -0.414 -12.615 1.00 89.88 99 ALA A O 1
ATOM 847 N N . ASN A 1 100 ? 0.712 -1.014 -12.450 1.00 86.81 100 ASN A N 1
ATOM 848 C CA . ASN A 1 100 ? 0.388 -0.899 -13.875 1.00 86.81 100 ASN A CA 1
ATOM 849 C C . ASN A 1 100 ? 1.326 -1.755 -14.757 1.00 86.81 100 ASN A C 1
ATOM 851 O O . ASN A 1 100 ? 1.912 -1.296 -15.744 1.00 86.81 100 ASN A O 1
ATOM 855 N N . VAL A 1 101 ? 1.506 -3.007 -14.339 1.00 86.56 101 VAL A N 1
ATOM 856 C CA . VAL A 1 101 ? 2.330 -4.030 -14.992 1.00 86.56 101 VAL A CA 1
ATOM 857 C C . VAL A 1 101 ? 1.446 -5.261 -15.250 1.00 86.56 101 VAL A C 1
ATOM 859 O O . VAL A 1 101 ? 0.612 -5.590 -14.401 1.00 86.56 101 VAL A O 1
ATOM 862 N N . PRO A 1 102 ? 1.568 -5.949 -16.404 1.00 86.44 102 PRO A N 1
ATOM 863 C CA . PRO A 1 102 ? 0.761 -7.134 -16.686 1.00 86.44 102 PRO A CA 1
ATOM 864 C C . PRO A 1 102 ? 0.971 -8.236 -15.642 1.00 86.44 102 PRO A C 1
ATOM 866 O O . PRO A 1 102 ? 2.099 -8.618 -15.363 1.00 86.44 102 PRO A O 1
ATOM 869 N N . LEU A 1 103 ? -0.108 -8.833 -15.126 1.00 85.06 103 LEU A N 1
ATOM 870 C CA . LEU A 1 103 ? -0.016 -9.808 -14.026 1.00 85.06 103 LEU A CA 1
ATOM 871 C C . LEU A 1 103 ? 0.926 -10.994 -14.293 1.00 85.06 103 LEU A C 1
ATOM 873 O O . LEU A 1 103 ? 1.511 -11.545 -13.367 1.00 85.06 103 LEU A O 1
ATOM 877 N N . LYS A 1 104 ? 1.064 -11.392 -15.559 1.00 87.19 104 LYS A N 1
ATOM 878 C CA . LYS A 1 104 ? 1.913 -12.508 -15.982 1.00 87.19 104 LYS A CA 1
ATOM 879 C C . LYS A 1 104 ? 3.402 -12.242 -15.723 1.00 87.19 104 LYS A C 1
ATOM 881 O O . LYS A 1 104 ? 4.121 -13.155 -15.332 1.00 87.19 104 LYS A O 1
ATOM 886 N N . THR A 1 105 ? 3.859 -11.000 -15.881 1.00 85.69 105 THR A N 1
ATOM 887 C CA . THR A 1 105 ? 5.291 -10.663 -15.817 1.00 85.69 105 THR A CA 1
ATOM 888 C C . THR A 1 105 ? 5.834 -10.742 -14.393 1.00 85.69 105 THR A C 1
ATOM 890 O O . THR A 1 105 ? 7.000 -11.074 -14.208 1.00 85.69 105 THR A O 1
ATOM 893 N N . PHE A 1 106 ? 4.973 -10.572 -13.386 1.00 85.69 106 PHE A N 1
ATOM 894 C CA . PHE A 1 106 ? 5.299 -10.786 -11.975 1.00 85.69 106 PHE A CA 1
ATOM 895 C C . PHE A 1 106 ? 5.827 -12.193 -11.660 1.00 85.69 106 PHE A C 1
ATOM 897 O O . PHE A 1 106 ? 6.561 -12.361 -10.690 1.00 85.69 106 PHE A O 1
ATOM 904 N N . PHE A 1 107 ? 5.474 -13.196 -12.467 1.00 86.81 107 PHE A N 1
ATOM 905 C CA . PHE A 1 107 ? 5.853 -14.594 -12.239 1.00 86.81 107 PHE A CA 1
ATOM 906 C C . PHE A 1 107 ? 6.875 -15.131 -13.245 1.00 86.81 107 PHE A C 1
ATOM 908 O O . PHE A 1 107 ? 7.333 -16.261 -13.093 1.00 86.81 107 PHE A O 1
ATOM 915 N N . GLU A 1 108 ? 7.226 -14.346 -14.262 1.00 87.06 108 GLU A N 1
ATOM 916 C CA . GLU A 1 108 ? 8.131 -14.768 -15.338 1.00 87.06 108 GLU A CA 1
ATOM 917 C C . GLU A 1 108 ? 9.456 -14.005 -15.323 1.00 87.06 108 GLU A C 1
ATOM 919 O O . GLU A 1 108 ? 10.495 -14.574 -15.651 1.00 87.06 108 GLU A O 1
ATOM 924 N N . ASP A 1 109 ? 9.437 -12.736 -14.917 1.00 85.06 109 ASP A N 1
ATOM 925 C CA . ASP A 1 109 ? 10.627 -11.895 -14.857 1.00 85.06 109 ASP A CA 1
ATOM 926 C C . ASP A 1 109 ? 11.311 -12.024 -13.489 1.00 85.06 109 ASP A C 1
ATOM 928 O O . ASP A 1 109 ? 10.708 -11.788 -12.438 1.00 85.06 109 ASP A O 1
ATOM 932 N N . SER A 1 110 ? 12.598 -12.378 -13.494 1.00 84.69 110 SER A N 1
ATOM 933 C CA . SER A 1 110 ? 13.393 -12.558 -12.277 1.00 84.69 110 SER A CA 1
ATOM 934 C C . SER A 1 110 ? 13.472 -11.289 -11.425 1.00 84.69 110 SER A C 1
ATOM 936 O O . SER A 1 110 ? 13.454 -11.386 -10.196 1.00 84.69 110 SER A O 1
ATOM 938 N N . SER A 1 111 ? 13.495 -10.108 -12.049 1.00 83.69 111 SER A N 1
ATOM 939 C CA . SER A 1 111 ? 13.510 -8.822 -11.344 1.00 83.69 111 SER A CA 1
ATOM 940 C C . SER A 1 111 ? 12.194 -8.574 -10.599 1.00 83.69 111 SER A C 1
ATOM 942 O O . SER A 1 111 ? 12.189 -8.160 -9.438 1.00 83.69 111 SER A O 1
ATOM 944 N N . GLN A 1 112 ? 11.067 -8.921 -11.223 1.00 87.00 112 GLN A N 1
ATOM 945 C CA . GLN A 1 112 ? 9.738 -8.785 -10.634 1.00 87.00 112 GLN A CA 1
ATOM 946 C C . GLN A 1 112 ? 9.532 -9.793 -9.497 1.00 87.00 112 GLN A C 1
ATOM 948 O O . GLN A 1 112 ? 9.025 -9.427 -8.437 1.00 87.00 112 GLN A O 1
ATOM 953 N N . ILE A 1 113 ? 10.002 -11.034 -9.664 1.00 88.50 113 ILE A N 1
ATOM 954 C CA . ILE A 1 113 ? 9.962 -12.064 -8.615 1.00 88.50 113 ILE A CA 1
ATOM 955 C C . ILE A 1 113 ? 10.752 -11.613 -7.378 1.00 88.50 113 ILE A C 1
ATOM 957 O O . ILE A 1 113 ? 10.268 -11.752 -6.251 1.00 88.50 113 ILE A O 1
ATOM 961 N N . GLN A 1 114 ? 11.945 -11.036 -7.562 1.00 87.12 114 GLN A N 1
ATOM 962 C CA . GLN A 1 114 ? 12.735 -10.489 -6.454 1.00 87.12 114 GLN A CA 1
ATOM 963 C C . GLN A 1 114 ? 11.992 -9.361 -5.724 1.00 87.12 114 GLN A C 1
ATOM 965 O O . GLN A 1 114 ? 11.945 -9.345 -4.492 1.00 87.12 114 GLN A O 1
ATOM 970 N N . LEU A 1 115 ? 11.353 -8.450 -6.462 1.00 88.50 115 LEU A N 1
ATOM 971 C CA . LEU A 1 115 ? 10.553 -7.374 -5.875 1.00 88.50 115 LEU A CA 1
ATOM 972 C C . LEU A 1 115 ? 9.319 -7.900 -5.125 1.00 88.50 115 LEU A C 1
ATOM 974 O O . LEU A 1 115 ? 8.985 -7.374 -4.062 1.00 88.50 115 LEU A O 1
ATOM 978 N N . ILE A 1 116 ? 8.669 -8.969 -5.594 1.00 90.62 116 ILE A N 1
ATOM 979 C CA . ILE A 1 116 ? 7.594 -9.646 -4.848 1.00 90.62 116 ILE A CA 1
ATOM 980 C C . ILE A 1 116 ? 8.132 -10.229 -3.542 1.00 90.62 116 ILE A C 1
ATOM 982 O O . ILE A 1 116 ? 7.505 -10.062 -2.494 1.00 90.62 116 ILE A O 1
ATOM 986 N N . LEU A 1 117 ? 9.309 -10.860 -3.577 1.00 89.88 117 LEU A N 1
ATOM 987 C CA . LEU A 1 117 ? 9.929 -11.433 -2.384 1.00 89.88 117 LEU A CA 1
ATOM 988 C C . LEU A 1 117 ? 10.221 -10.362 -1.323 1.00 89.88 117 LEU A C 1
ATOM 990 O O . LEU A 1 117 ? 10.012 -10.617 -0.140 1.00 89.88 117 LEU A O 1
ATOM 994 N N . ILE A 1 118 ? 10.633 -9.158 -1.738 1.00 88.94 118 ILE A N 1
ATOM 995 C CA . ILE A 1 118 ? 10.812 -8.001 -0.842 1.00 88.94 118 ILE A CA 1
ATOM 996 C C . ILE A 1 118 ? 9.466 -7.436 -0.370 1.00 88.94 118 ILE A C 1
ATOM 998 O O . ILE A 1 118 ? 9.320 -7.041 0.790 1.00 88.94 118 ILE A O 1
ATOM 1002 N N . SER A 1 119 ? 8.461 -7.428 -1.248 1.00 90.69 119 SER A N 1
ATOM 1003 C CA . SER A 1 119 ? 7.131 -6.889 -0.953 1.00 90.69 119 SER A CA 1
ATOM 1004 C C . SER A 1 119 ? 6.460 -7.627 0.202 1.00 90.69 119 SER A C 1
ATOM 1006 O O . SER A 1 119 ? 5.771 -6.998 0.997 1.00 90.69 119 SER A O 1
ATOM 1008 N N . ILE A 1 120 ? 6.655 -8.945 0.327 1.00 92.38 120 ILE A N 1
ATOM 1009 C CA . ILE A 1 120 ? 6.014 -9.772 1.364 1.00 92.38 120 ILE A CA 1
ATOM 1010 C C . ILE A 1 120 ? 6.353 -9.300 2.791 1.00 92.38 120 ILE A C 1
ATOM 1012 O O . ILE A 1 120 ? 5.428 -8.913 3.513 1.00 92.38 120 ILE A O 1
ATOM 1016 N N . PRO A 1 121 ? 7.625 -9.302 3.242 1.00 91.25 121 PRO A N 1
ATOM 1017 C CA . PRO A 1 121 ? 7.964 -8.836 4.583 1.00 91.25 121 PRO A CA 1
ATOM 1018 C C . PRO A 1 121 ? 7.646 -7.346 4.761 1.00 91.25 121 PRO A C 1
ATOM 1020 O O . PRO A 1 121 ? 7.245 -6.938 5.852 1.00 91.25 121 PRO A O 1
ATOM 1023 N N . PHE A 1 122 ? 7.716 -6.545 3.693 1.00 90.19 122 PHE A N 1
ATOM 1024 C CA . PHE A 1 122 ? 7.349 -5.133 3.750 1.00 90.19 122 PHE A CA 1
ATOM 1025 C C . PHE A 1 122 ? 5.839 -4.913 3.975 1.00 90.19 122 PHE A C 1
ATOM 1027 O O . PHE A 1 122 ? 5.440 -4.105 4.815 1.00 90.19 122 PHE A O 1
ATOM 1034 N N . ALA A 1 123 ? 4.976 -5.690 3.317 1.00 92.38 123 ALA A N 1
ATOM 1035 C CA . ALA A 1 123 ? 3.526 -5.649 3.511 1.00 92.38 123 ALA A CA 1
ATOM 1036 C C . ALA A 1 123 ? 3.116 -6.117 4.913 1.00 92.38 123 ALA A C 1
ATOM 1038 O O . ALA A 1 123 ? 2.191 -5.554 5.510 1.00 92.38 123 ALA A O 1
ATOM 1039 N N . ILE A 1 124 ? 3.816 -7.116 5.465 1.00 92.25 124 ILE A N 1
ATOM 1040 C CA . ILE A 1 124 ? 3.630 -7.551 6.857 1.00 92.25 124 ILE A CA 1
ATOM 1041 C C . ILE A 1 124 ? 3.957 -6.400 7.811 1.00 92.25 124 ILE A C 1
ATOM 1043 O O . ILE A 1 124 ? 3.166 -6.105 8.709 1.00 92.25 124 ILE A O 1
ATOM 1047 N N . LEU A 1 125 ? 5.087 -5.726 7.596 1.00 90.88 125 LEU A N 1
ATOM 1048 C CA . LEU A 1 125 ? 5.544 -4.607 8.416 1.00 90.88 125 LEU A CA 1
ATOM 1049 C C . LEU A 1 125 ? 4.551 -3.436 8.374 1.00 90.88 125 LEU A C 1
ATOM 1051 O O . LEU A 1 125 ? 4.148 -2.935 9.423 1.00 90.88 125 LEU A O 1
ATOM 1055 N N . LEU A 1 126 ? 4.056 -3.057 7.194 1.00 90.81 126 LEU A N 1
ATOM 1056 C CA . LEU A 1 126 ? 3.057 -1.991 7.061 1.00 90.81 126 LEU A CA 1
ATOM 1057 C C . LEU A 1 126 ? 1.710 -2.355 7.702 1.00 90.81 126 LEU A C 1
ATOM 1059 O O . LEU A 1 126 ? 1.089 -1.518 8.359 1.00 90.81 126 LEU A O 1
ATOM 1063 N N . ASN A 1 127 ? 1.286 -3.618 7.628 1.00 90.50 127 ASN A N 1
ATOM 1064 C CA . ASN A 1 127 ? 0.110 -4.076 8.372 1.00 90.50 127 ASN A CA 1
ATOM 1065 C C . ASN A 1 127 ? 0.331 -4.042 9.899 1.00 90.50 127 ASN A C 1
ATOM 1067 O O . ASN A 1 127 ? -0.619 -3.792 10.641 1.00 90.50 127 ASN A O 1
ATOM 1071 N N . GLN A 1 128 ? 1.564 -4.239 10.387 1.00 88.31 128 GLN A N 1
ATOM 1072 C CA . GLN A 1 128 ? 1.908 -4.033 11.803 1.00 88.31 128 GLN A CA 1
ATOM 1073 C C . GLN A 1 128 ? 1.886 -2.548 12.201 1.00 88.31 128 GLN A C 1
ATOM 1075 O O . GLN A 1 128 ? 1.494 -2.237 13.324 1.00 88.31 128 GLN A O 1
ATOM 1080 N N . VAL A 1 129 ? 2.247 -1.622 11.301 1.00 86.44 129 VAL A N 1
ATOM 1081 C CA . VAL A 1 129 ? 2.188 -0.166 11.560 1.00 86.44 129 VAL A CA 1
ATOM 1082 C C . VAL A 1 129 ? 0.753 0.287 11.851 1.00 86.44 129 VAL A C 1
ATOM 1084 O O . VAL A 1 129 ? 0.539 1.082 12.767 1.00 86.44 129 VAL A O 1
ATOM 1087 N N . ALA A 1 130 ? -0.217 -0.225 11.087 1.00 84.00 130 ALA A N 1
ATOM 1088 C CA . ALA A 1 130 ? -1.634 0.118 11.220 1.00 84.00 130 ALA A CA 1
ATOM 1089 C C . ALA A 1 130 ? -2.370 -0.675 12.321 1.00 84.00 130 ALA A C 1
ATOM 1091 O O . ALA A 1 130 ? -3.508 -0.347 12.661 1.00 84.00 130 ALA A O 1
ATOM 1092 N N . ALA A 1 131 ? -1.758 -1.729 12.871 1.00 84.12 131 ALA A N 1
ATOM 1093 C CA . ALA A 1 131 ? -2.373 -2.564 13.897 1.00 84.12 131 ALA A CA 1
ATOM 1094 C C . ALA A 1 131 ? -2.321 -1.905 15.293 1.00 84.12 131 ALA A C 1
ATOM 1096 O O . ALA A 1 131 ? -1.316 -1.294 15.658 1.00 84.12 131 ALA A O 1
ATOM 1097 N N . PRO A 1 132 ? -3.361 -2.081 16.135 1.00 76.31 132 PRO A N 1
ATOM 1098 C CA . PRO A 1 132 ? -3.379 -1.539 17.493 1.00 76.31 132 PRO A CA 1
ATOM 1099 C C . PRO A 1 132 ? -2.394 -2.269 18.414 1.00 76.31 132 PRO A C 1
ATOM 1101 O O . PRO A 1 132 ? -1.798 -1.653 19.292 1.00 76.31 132 PRO A O 1
ATOM 1104 N N . ASN A 1 133 ? -2.208 -3.575 18.195 1.00 77.62 133 ASN A N 1
ATOM 1105 C CA . ASN A 1 133 ? -1.297 -4.419 18.959 1.00 77.62 133 ASN A CA 1
ATOM 1106 C C . ASN A 1 133 ? -0.136 -4.834 18.056 1.00 77.62 133 ASN A C 1
ATOM 1108 O O . ASN A 1 133 ? -0.309 -5.673 17.171 1.00 77.62 133 ASN A O 1
ATOM 1112 N N . LYS A 1 134 ? 1.036 -4.244 18.291 1.00 81.69 134 LYS A N 1
ATOM 1113 C CA . LYS A 1 134 ? 2.253 -4.506 17.518 1.00 81.69 134 LYS A CA 1
ATOM 1114 C C . LYS A 1 134 ? 2.939 -5.770 18.030 1.00 81.69 134 LYS A C 1
ATOM 1116 O O . LYS A 1 134 ? 3.168 -5.906 19.232 1.00 81.69 134 LYS A O 1
ATOM 1121 N N . ASN A 1 135 ? 3.292 -6.682 17.128 1.00 83.38 135 ASN A N 1
ATOM 1122 C CA . ASN A 1 135 ? 4.089 -7.857 17.468 1.00 83.38 135 ASN A CA 1
ATOM 1123 C C . ASN A 1 135 ? 5.571 -7.587 17.180 1.00 83.38 135 ASN A C 1
ATOM 1125 O O . ASN A 1 135 ? 6.020 -7.715 16.044 1.00 83.38 135 ASN A O 1
ATOM 1129 N N . THR A 1 136 ? 6.324 -7.248 18.227 1.00 81.75 136 THR A N 1
ATOM 1130 C CA . THR A 1 136 ? 7.747 -6.882 18.141 1.00 81.75 136 THR A CA 1
ATOM 1131 C C . THR A 1 136 ? 8.605 -7.962 17.491 1.00 81.75 136 THR A C 1
ATOM 1133 O O . THR A 1 136 ? 9.485 -7.639 16.700 1.00 81.75 136 THR A O 1
ATOM 1136 N N . LEU A 1 137 ? 8.330 -9.240 17.762 1.00 84.81 137 LEU A N 1
ATOM 1137 C CA . LEU A 1 137 ? 9.086 -10.348 17.180 1.00 84.81 137 LEU A CA 1
ATOM 1138 C C . LEU A 1 137 ? 8.869 -10.443 15.664 1.00 84.81 137 LEU A C 1
ATOM 1140 O O . LEU A 1 137 ? 9.822 -10.623 14.915 1.00 84.81 137 LEU A O 1
ATOM 1144 N N . VAL A 1 138 ? 7.627 -10.265 15.204 1.00 85.69 138 VAL A N 1
ATOM 1145 C CA . VAL A 1 138 ? 7.313 -10.237 13.765 1.00 85.69 138 VAL A CA 1
ATOM 1146 C C . VAL A 1 138 ? 7.960 -9.028 13.098 1.00 85.69 138 VAL A C 1
ATOM 1148 O O . VAL A 1 138 ? 8.527 -9.177 12.020 1.00 85.69 138 VAL A O 1
ATOM 1151 N N . THR A 1 139 ? 7.921 -7.861 13.746 1.00 85.88 139 THR A N 1
ATOM 1152 C CA . THR A 1 139 ? 8.569 -6.640 13.254 1.00 85.88 139 THR A CA 1
ATOM 1153 C C . THR A 1 139 ? 10.068 -6.844 13.047 1.00 85.88 139 THR A C 1
ATOM 1155 O O . THR A 1 139 ? 10.529 -6.676 11.928 1.00 85.88 139 THR A O 1
ATOM 1158 N N . VAL A 1 140 ? 10.802 -7.334 14.054 1.00 85.75 140 VAL A N 1
ATOM 1159 C CA . VAL A 1 140 ? 12.261 -7.550 13.961 1.00 85.75 140 VAL A CA 1
ATOM 1160 C C . VAL A 1 140 ? 12.630 -8.566 12.872 1.00 85.75 140 VAL A C 1
ATOM 1162 O O . VAL A 1 140 ? 13.607 -8.382 12.141 1.00 85.75 140 VAL A O 1
ATOM 1165 N N . ILE A 1 141 ? 11.843 -9.636 12.718 1.00 88.62 141 ILE A N 1
ATOM 1166 C CA . ILE A 1 141 ? 12.063 -10.615 11.644 1.00 88.62 141 ILE A CA 1
ATOM 1167 C C . ILE A 1 141 ? 11.838 -9.960 10.276 1.00 88.62 141 ILE A C 1
ATOM 1169 O O . ILE A 1 141 ? 12.658 -10.126 9.379 1.00 88.62 141 ILE A O 1
ATOM 1173 N N . CYS A 1 142 ? 10.769 -9.181 10.110 1.00 89.75 142 CYS A N 1
ATOM 1174 C CA . CYS A 1 142 ? 10.500 -8.500 8.843 1.00 89.75 142 CYS A CA 1
ATOM 1175 C C . CYS A 1 142 ? 11.545 -7.420 8.543 1.00 89.75 142 CYS A C 1
ATOM 1177 O O . CYS A 1 142 ? 11.993 -7.338 7.406 1.00 89.75 142 CYS A O 1
ATOM 1179 N N . ASP A 1 143 ? 11.984 -6.654 9.543 1.00 86.88 143 ASP A N 1
ATOM 1180 C CA . ASP A 1 143 ? 13.037 -5.646 9.399 1.00 86.88 143 ASP A CA 1
ATOM 1181 C C . ASP A 1 143 ? 14.350 -6.266 8.924 1.00 86.88 143 ASP A C 1
ATOM 1183 O O . ASP A 1 143 ? 14.972 -5.765 7.988 1.00 86.88 143 ASP A O 1
ATOM 1187 N N . SER A 1 144 ? 14.759 -7.383 9.534 1.00 86.56 144 SER A N 1
ATOM 1188 C CA . SER A 1 144 ? 15.986 -8.076 9.131 1.00 86.56 144 SER A CA 1
ATOM 1189 C C . SER A 1 144 ? 15.885 -8.648 7.715 1.00 86.56 144 SER A C 1
ATOM 1191 O O . SER A 1 144 ? 16.830 -8.511 6.938 1.00 86.56 144 SER A O 1
ATOM 1193 N N . LEU A 1 145 ? 14.731 -9.212 7.338 1.00 89.00 145 LEU A N 1
ATOM 1194 C CA . LEU A 1 145 ? 14.485 -9.700 5.979 1.00 89.00 145 LEU A CA 1
ATOM 1195 C C . LEU A 1 145 ? 14.479 -8.569 4.945 1.00 89.00 145 LEU A C 1
ATOM 1197 O O . LEU A 1 145 ? 15.155 -8.687 3.925 1.00 89.00 145 LEU A O 1
ATOM 1201 N N . VAL A 1 146 ? 13.764 -7.468 5.202 1.00 86.62 146 VAL A N 1
ATOM 1202 C CA . VAL A 1 146 ? 13.741 -6.307 4.298 1.00 86.62 146 VAL A CA 1
ATOM 1203 C C . VAL A 1 146 ? 15.140 -5.715 4.176 1.00 86.62 146 VAL A C 1
ATOM 1205 O O . VAL A 1 146 ? 15.578 -5.458 3.060 1.00 86.62 146 VAL A O 1
ATOM 1208 N N . GLY A 1 147 ? 15.879 -5.565 5.278 1.00 85.00 147 GLY A N 1
ATOM 1209 C CA . GLY A 1 147 ? 17.254 -5.067 5.260 1.00 85.00 147 GLY A CA 1
ATOM 1210 C C . GLY A 1 147 ? 18.190 -5.940 4.419 1.00 85.00 147 GLY A C 1
ATOM 1211 O O . GLY A 1 147 ? 18.876 -5.428 3.535 1.00 85.00 147 GLY A O 1
ATOM 1212 N N . LEU A 1 148 ? 18.176 -7.260 4.630 1.00 85.56 148 LEU A N 1
ATOM 1213 C CA . LEU A 1 148 ? 18.998 -8.206 3.865 1.00 85.56 148 LEU A CA 1
ATOM 1214 C C . LEU A 1 148 ? 18.655 -8.195 2.373 1.00 85.56 148 LEU A C 1
ATOM 1216 O O . LEU A 1 148 ? 19.551 -8.113 1.532 1.00 85.56 148 LEU A O 1
ATOM 1220 N N . LEU A 1 149 ? 17.365 -8.245 2.036 1.00 83.62 149 LEU A N 1
ATOM 1221 C CA . LEU A 1 149 ? 16.933 -8.234 0.642 1.00 83.62 149 LEU A CA 1
ATOM 1222 C C . LEU A 1 149 ? 17.194 -6.875 -0.029 1.00 83.62 149 LEU A C 1
ATOM 1224 O O . LEU A 1 149 ? 17.516 -6.837 -1.213 1.00 83.62 149 LEU A O 1
ATOM 1228 N N . SER A 1 150 ? 17.138 -5.770 0.721 1.00 80.56 150 SER A N 1
ATOM 1229 C CA . SER A 1 150 ? 17.497 -4.435 0.220 1.00 80.56 150 SER A CA 1
ATOM 1230 C C . SER A 1 150 ? 18.990 -4.318 -0.075 1.00 80.56 150 SER A C 1
ATOM 1232 O O . SER A 1 150 ? 19.363 -3.732 -1.085 1.00 80.56 150 SER A O 1
ATOM 1234 N N . ILE A 1 151 ? 19.856 -4.904 0.760 1.00 82.62 151 ILE A N 1
ATOM 1235 C CA . ILE A 1 151 ? 21.301 -4.977 0.484 1.00 82.62 151 ILE A CA 1
ATOM 1236 C C . ILE A 1 151 ? 21.554 -5.801 -0.780 1.00 82.62 151 ILE A C 1
ATOM 1238 O O . ILE A 1 151 ? 22.362 -5.414 -1.619 1.00 82.62 151 ILE A O 1
ATOM 1242 N N . HIS A 1 152 ? 20.844 -6.915 -0.955 1.00 82.06 152 HIS A N 1
ATOM 1243 C CA . HIS A 1 152 ? 20.948 -7.700 -2.181 1.00 82.06 152 HIS A CA 1
ATOM 1244 C C . HIS A 1 152 ? 20.514 -6.887 -3.413 1.00 82.06 152 HIS A C 1
ATOM 1246 O O . HIS A 1 152 ? 21.230 -6.854 -4.413 1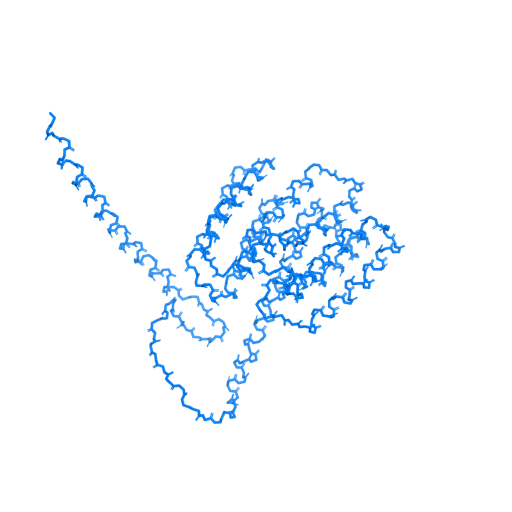.00 82.06 152 HIS A O 1
ATOM 1252 N N . LEU A 1 153 ? 19.398 -6.157 -3.315 1.00 79.62 153 LEU A N 1
ATOM 1253 C CA . LEU A 1 153 ? 18.919 -5.266 -4.372 1.00 79.62 153 LEU A CA 1
ATOM 1254 C C . LEU A 1 153 ? 19.935 -4.157 -4.690 1.00 79.62 153 LEU A C 1
ATOM 1256 O O . LEU A 1 153 ? 20.183 -3.873 -5.860 1.00 79.62 153 LEU A O 1
ATOM 1260 N N . PHE A 1 154 ? 20.585 -3.588 -3.671 1.00 81.62 154 PHE A N 1
ATOM 1261 C CA . PHE A 1 154 ? 21.630 -2.576 -3.831 1.00 81.62 154 PHE A CA 1
ATOM 1262 C C . PHE A 1 154 ? 22.777 -3.053 -4.718 1.00 81.62 154 PHE A C 1
ATOM 1264 O O . PHE A 1 154 ? 23.228 -2.329 -5.606 1.00 81.62 154 PHE A O 1
ATOM 1271 N N . LEU A 1 155 ? 23.235 -4.280 -4.472 1.00 80.19 155 LEU A N 1
ATOM 1272 C CA . LEU A 1 155 ? 24.381 -4.866 -5.156 1.00 80.19 155 LEU A CA 1
ATOM 1273 C C . LEU A 1 155 ? 24.075 -5.231 -6.615 1.00 80.19 155 LEU A C 1
ATOM 1275 O O . LEU A 1 155 ? 24.999 -5.275 -7.424 1.00 80.19 155 LEU A O 1
ATOM 1279 N N . HIS A 1 156 ? 22.804 -5.471 -6.961 1.00 72.94 156 HIS A N 1
ATOM 1280 C CA . HIS A 1 156 ? 22.415 -6.002 -8.273 1.00 72.94 156 HIS A CA 1
ATOM 1281 C C . HIS A 1 156 ? 21.592 -5.050 -9.156 1.00 72.94 156 HIS A C 1
ATOM 1283 O O . HIS A 1 156 ? 21.716 -5.119 -10.375 1.00 72.94 156 HIS A O 1
ATOM 1289 N N . ALA A 1 157 ? 20.773 -4.162 -8.583 1.00 68.44 157 ALA A N 1
ATOM 1290 C CA . ALA A 1 157 ? 19.802 -3.333 -9.314 1.00 68.44 157 ALA A CA 1
ATOM 1291 C C . ALA A 1 157 ? 20.086 -1.818 -9.247 1.00 68.44 157 ALA A C 1
ATOM 1293 O O . ALA A 1 157 ? 19.323 -1.016 -9.794 1.00 68.44 157 ALA A O 1
ATOM 1294 N N . GLY A 1 158 ? 21.183 -1.418 -8.597 1.00 69.94 158 GLY A N 1
ATOM 1295 C CA . GLY A 1 158 ? 21.658 -0.037 -8.547 1.00 69.94 158 GLY A CA 1
ATOM 1296 C C . GLY A 1 158 ? 21.100 0.809 -7.394 1.00 69.94 158 GLY A C 1
ATOM 1297 O O . GLY A 1 158 ? 20.097 0.498 -6.744 1.00 69.94 158 GLY A O 1
ATOM 1298 N N . TYR A 1 159 ? 21.789 1.927 -7.147 1.00 72.00 159 TYR A N 1
ATOM 1299 C CA . TYR A 1 159 ? 21.586 2.805 -5.988 1.00 72.00 159 TYR A CA 1
ATOM 1300 C C . TYR A 1 159 ? 20.175 3.410 -5.916 1.00 72.00 159 TYR A C 1
ATOM 1302 O O . TYR A 1 159 ? 19.549 3.407 -4.858 1.00 72.00 159 TYR A O 1
ATOM 1310 N N . LEU A 1 160 ? 19.660 3.912 -7.043 1.00 68.44 160 LEU A N 1
ATOM 1311 C CA . LEU A 1 160 ? 18.431 4.712 -7.077 1.00 68.44 160 LEU A CA 1
ATOM 1312 C C . LEU A 1 160 ? 17.186 3.882 -6.728 1.00 68.44 160 LEU A C 1
ATOM 1314 O O . LEU A 1 160 ? 16.351 4.325 -5.942 1.00 68.44 160 LEU A O 1
ATOM 1318 N N . ASN A 1 161 ? 17.110 2.652 -7.240 1.00 70.19 161 ASN A N 1
ATOM 1319 C CA . ASN A 1 161 ? 16.014 1.724 -6.954 1.00 70.19 161 ASN A CA 1
ATOM 1320 C C . ASN A 1 161 ? 15.985 1.328 -5.472 1.00 70.19 161 ASN A C 1
ATOM 1322 O O . ASN A 1 161 ? 14.932 1.271 -4.840 1.00 70.19 161 ASN A O 1
ATOM 1326 N N . THR A 1 162 ? 17.160 1.124 -4.884 1.00 74.19 162 THR A N 1
ATOM 1327 C CA . THR A 1 162 ? 17.266 0.738 -3.475 1.00 74.19 162 THR A CA 1
ATOM 1328 C C . THR A 1 162 ? 16.973 1.906 -2.534 1.00 74.19 162 THR A C 1
ATOM 1330 O O . THR A 1 162 ? 16.379 1.705 -1.477 1.00 74.19 162 THR A O 1
ATOM 1333 N N . ALA A 1 163 ? 17.333 3.135 -2.916 1.00 76.12 163 ALA A N 1
ATOM 1334 C CA . ALA A 1 163 ? 17.111 4.323 -2.096 1.00 76.12 163 ALA A CA 1
ATOM 1335 C C . ALA A 1 163 ? 15.620 4.583 -1.818 1.00 76.12 163 ALA A C 1
ATOM 1337 O O . ALA A 1 163 ? 15.262 4.887 -0.683 1.00 76.12 163 ALA A O 1
ATOM 1338 N N . LEU A 1 164 ? 14.748 4.412 -2.817 1.00 75.12 164 LEU A N 1
ATOM 1339 C CA . LEU A 1 164 ? 13.294 4.570 -2.663 1.00 75.12 164 LEU A CA 1
ATOM 1340 C C . LEU A 1 164 ? 12.710 3.583 -1.646 1.00 75.12 164 LEU A C 1
ATOM 1342 O O . LEU A 1 164 ? 11.973 3.980 -0.746 1.00 75.12 164 LEU A O 1
ATOM 1346 N N . LEU A 1 165 ? 13.101 2.311 -1.743 1.00 80.25 165 LEU A N 1
ATOM 1347 C CA . LEU A 1 165 ? 12.657 1.272 -0.814 1.00 80.25 165 LEU A CA 1
ATOM 1348 C C . LEU A 1 165 ? 13.166 1.538 0.607 1.00 80.25 165 LEU A C 1
ATOM 1350 O O . LEU A 1 165 ? 12.437 1.373 1.583 1.00 80.25 165 LEU A O 1
ATOM 1354 N N . LEU A 1 166 ? 14.409 2.003 0.722 1.00 80.94 166 LEU A N 1
ATOM 1355 C CA . LEU A 1 166 ? 15.042 2.296 2.001 1.00 80.94 166 LEU A CA 1
ATOM 135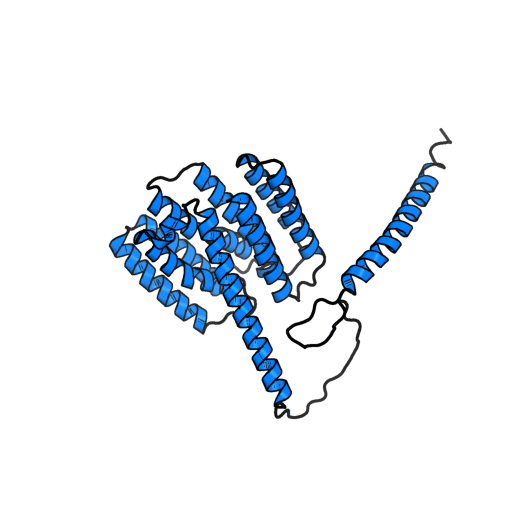6 C C . LEU A 1 166 ? 14.404 3.513 2.691 1.00 80.94 166 LEU A C 1
ATOM 1358 O O . LEU A 1 166 ? 14.261 3.508 3.912 1.00 80.94 166 LEU A O 1
ATOM 1362 N N . ILE A 1 167 ? 13.956 4.515 1.927 1.00 82.69 167 ILE A N 1
ATOM 1363 C CA . ILE A 1 167 ? 13.169 5.644 2.444 1.00 82.69 167 ILE A CA 1
ATOM 1364 C C . ILE A 1 167 ? 11.848 5.141 3.037 1.00 82.69 167 ILE A C 1
ATOM 1366 O O . ILE A 1 167 ? 11.570 5.404 4.210 1.00 82.69 167 ILE A O 1
ATOM 1370 N N . ASP A 1 168 ? 11.067 4.378 2.268 1.00 82.88 168 ASP A N 1
ATOM 1371 C CA . ASP A 1 168 ? 9.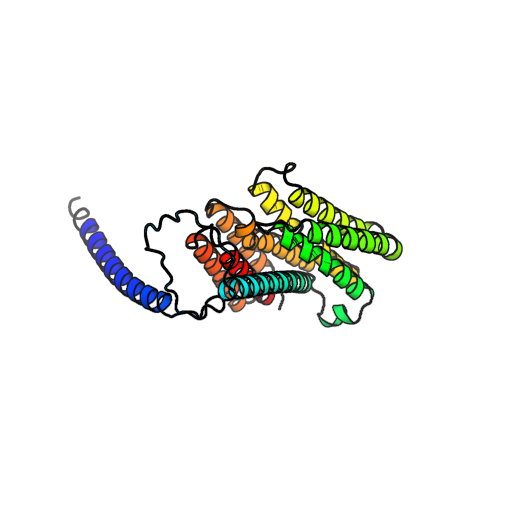789 3.820 2.727 1.00 82.88 168 ASP A CA 1
ATOM 1372 C C . ASP A 1 168 ? 9.977 2.934 3.973 1.00 82.88 168 ASP A C 1
ATOM 1374 O O . ASP A 1 168 ? 9.215 3.023 4.942 1.00 82.88 168 ASP A O 1
ATOM 1378 N N . PHE A 1 169 ? 11.048 2.138 3.995 1.00 83.75 169 PHE A N 1
ATOM 1379 C CA . PHE A 1 169 ? 11.423 1.285 5.119 1.00 83.75 169 PHE A CA 1
ATOM 1380 C C . PHE A 1 169 ? 11.792 2.068 6.386 1.00 83.75 169 PHE A C 1
ATOM 1382 O O . PHE A 1 169 ? 11.322 1.733 7.480 1.00 83.75 169 PHE A O 1
ATOM 1389 N N . ILE A 1 170 ? 12.594 3.131 6.262 1.00 84.94 170 ILE A N 1
ATOM 1390 C CA . ILE A 1 170 ? 12.950 4.005 7.388 1.00 84.94 170 ILE A CA 1
ATOM 1391 C C . ILE A 1 170 ? 11.691 4.656 7.961 1.00 84.94 170 ILE A C 1
ATOM 1393 O O . ILE A 1 170 ? 11.485 4.635 9.175 1.00 84.94 170 ILE A O 1
ATOM 1397 N N . PHE A 1 171 ? 10.821 5.204 7.111 1.00 83.00 171 PHE A N 1
ATOM 1398 C CA . PHE A 1 171 ? 9.587 5.839 7.570 1.00 83.00 171 PHE A CA 1
ATOM 1399 C C . PHE A 1 171 ? 8.636 4.848 8.245 1.00 83.00 171 PHE A C 1
ATOM 1401 O O . PHE A 1 171 ? 8.040 5.182 9.273 1.00 83.00 171 PHE A O 1
ATOM 1408 N N . ALA A 1 172 ? 8.527 3.618 7.738 1.00 81.06 172 ALA A N 1
ATOM 1409 C CA . ALA A 1 172 ? 7.718 2.584 8.376 1.00 81.06 172 ALA A CA 1
ATOM 1410 C C . ALA A 1 172 ? 8.238 2.261 9.789 1.00 81.06 172 ALA A C 1
ATOM 1412 O O . ALA A 1 172 ? 7.457 2.183 10.742 1.00 81.06 172 ALA A O 1
ATOM 1413 N N . ASN A 1 173 ? 9.560 2.190 9.949 1.00 82.38 173 ASN A N 1
ATOM 1414 C CA . ASN A 1 173 ? 10.213 2.015 11.243 1.00 82.38 173 ASN A CA 1
ATOM 1415 C C . ASN A 1 173 ? 10.014 3.211 12.187 1.00 82.38 173 ASN A C 1
ATOM 1417 O O . ASN A 1 173 ? 9.690 3.023 13.361 1.00 82.38 173 ASN A O 1
ATOM 1421 N N . ILE A 1 174 ? 10.097 4.447 11.685 1.00 81.81 174 ILE A N 1
ATOM 1422 C CA . ILE A 1 174 ? 9.785 5.658 12.466 1.00 81.81 174 ILE A CA 1
ATOM 1423 C C . ILE A 1 174 ? 8.346 5.598 13.006 1.00 81.81 174 ILE A C 1
ATOM 1425 O O . ILE A 1 174 ? 8.104 5.890 14.182 1.00 81.81 174 ILE A O 1
ATOM 1429 N N . LEU A 1 175 ? 7.383 5.166 12.184 1.00 79.94 175 LEU A N 1
ATOM 1430 C CA . LEU A 1 175 ? 5.983 5.013 12.599 1.00 79.94 175 LEU A CA 1
ATOM 1431 C C . LEU A 1 175 ? 5.765 3.859 13.595 1.00 79.94 175 LEU A C 1
ATOM 1433 O O . LEU A 1 175 ? 4.833 3.914 14.414 1.00 79.94 175 LEU A O 1
ATOM 1437 N N . LEU A 1 176 ? 6.607 2.822 13.548 1.00 76.06 176 LEU A N 1
ATOM 1438 C CA . LEU A 1 176 ? 6.593 1.706 14.494 1.00 76.06 176 LEU A CA 1
ATOM 1439 C C . LEU A 1 176 ? 7.216 2.063 15.842 1.00 76.06 176 LEU A C 1
ATOM 1441 O O . LEU A 1 176 ? 6.692 1.605 16.858 1.00 76.06 176 LEU A O 1
ATOM 1445 N N . LEU A 1 177 ? 8.262 2.889 15.871 1.00 68.06 177 LEU A N 1
ATOM 1446 C CA . LEU A 1 177 ? 9.023 3.177 17.090 1.00 68.06 177 LEU A CA 1
ATOM 1447 C C . LEU A 1 177 ? 8.315 4.161 18.038 1.00 68.06 177 LEU A C 1
ATOM 1449 O O . LEU A 1 177 ? 8.501 4.058 19.239 1.00 68.06 177 LEU A O 1
ATOM 1453 N N . THR A 1 178 ? 7.349 4.947 17.554 1.00 58.94 178 THR A N 1
ATOM 1454 C CA . THR A 1 178 ? 6.268 5.652 18.294 1.00 58.94 178 THR A CA 1
ATOM 1455 C C . THR A 1 178 ? 6.520 6.934 19.126 1.00 58.94 178 THR A C 1
ATOM 1457 O O . THR A 1 178 ? 5.496 7.541 19.417 1.00 58.94 178 THR A O 1
ATOM 1460 N N . PRO A 1 179 ? 7.720 7.476 19.442 1.00 54.50 179 PRO A N 1
ATOM 1461 C CA . PRO A 1 179 ? 7.773 8.830 20.021 1.00 54.50 179 PRO A CA 1
ATOM 1462 C C . PRO A 1 179 ? 8.140 9.943 19.027 1.00 54.50 179 PRO A C 1
ATOM 1464 O O . PRO A 1 179 ? 8.013 11.112 19.380 1.00 54.50 179 PRO A O 1
ATOM 1467 N N . LEU A 1 180 ? 8.607 9.629 17.807 1.00 51.84 180 LEU A N 1
ATOM 1468 C CA . LEU A 1 180 ? 9.112 10.661 16.881 1.00 51.84 180 LEU A CA 1
ATOM 1469 C C . LEU A 1 180 ? 8.001 11.510 16.244 1.00 51.84 180 LEU A C 1
ATOM 1471 O O . LEU A 1 180 ? 8.172 12.707 16.038 1.00 51.84 180 LEU A O 1
ATOM 1475 N N . VAL A 1 181 ? 6.861 10.892 15.932 1.00 60.34 181 VAL A N 1
ATOM 1476 C CA . VAL A 1 181 ? 5.697 11.562 15.340 1.00 60.34 181 VAL A CA 1
ATOM 1477 C C . VAL A 1 181 ? 4.509 11.274 16.243 1.00 60.34 181 VAL A C 1
ATOM 1479 O O . VAL A 1 181 ? 3.835 10.262 16.090 1.00 60.34 181 VAL A O 1
ATOM 1482 N N . ASN A 1 182 ? 4.269 12.140 17.224 1.00 67.31 182 ASN A N 1
ATOM 1483 C CA . ASN A 1 182 ? 3.181 11.944 18.188 1.00 67.31 182 ASN A CA 1
ATOM 1484 C C . ASN A 1 182 ? 1.808 12.363 17.635 1.00 67.31 182 ASN A C 1
ATOM 1486 O O . ASN A 1 182 ? 0.776 12.016 18.209 1.00 67.31 182 ASN A O 1
ATOM 1490 N N . GLU A 1 183 ? 1.774 13.077 16.507 1.00 81.25 183 GLU A N 1
ATOM 1491 C CA . GLU A 1 183 ? 0.534 13.549 15.900 1.00 81.25 183 GLU A CA 1
ATOM 1492 C C . GLU A 1 183 ? -0.137 12.460 15.033 1.00 81.25 183 GLU A C 1
ATOM 1494 O O . GLU A 1 183 ? 0.464 11.983 14.064 1.00 81.25 183 GLU A O 1
ATOM 1499 N N . PRO A 1 184 ? -1.404 12.083 15.305 1.00 81.50 184 PRO A N 1
ATOM 1500 C CA . PRO A 1 184 ? -2.097 11.033 14.555 1.00 81.50 184 PRO A CA 1
ATOM 1501 C C . PRO A 1 184 ? -2.332 11.400 13.082 1.00 81.50 184 PRO A C 1
ATOM 1503 O O . PRO A 1 184 ? -2.300 10.517 12.229 1.00 81.50 184 PRO A O 1
ATOM 1506 N N . HIS A 1 185 ? -2.522 12.688 12.765 1.00 83.38 185 HIS A N 1
ATOM 1507 C CA . HIS A 1 185 ? -2.686 13.175 11.390 1.00 83.38 185 HIS A CA 1
ATOM 1508 C C . HIS A 1 185 ? -1.406 13.023 10.570 1.00 83.38 185 HIS A C 1
ATOM 1510 O O . HIS A 1 185 ? -1.456 12.463 9.476 1.00 83.38 185 HIS A O 1
ATOM 1516 N N . GLY A 1 186 ? -0.261 13.433 11.122 1.00 83.25 186 GLY A N 1
ATOM 1517 C CA . GLY A 1 186 ? 1.036 13.245 10.477 1.00 83.25 186 GLY A CA 1
ATOM 1518 C C . GLY A 1 186 ? 1.339 11.768 10.222 1.00 83.25 186 GLY A C 1
ATOM 1519 O O . GLY A 1 186 ? 1.657 11.390 9.097 1.00 83.25 186 GLY A O 1
ATOM 1520 N N . ARG A 1 187 ? 1.149 10.902 11.229 1.00 85.25 187 ARG A N 1
ATOM 1521 C CA . ARG A 1 187 ? 1.363 9.449 11.081 1.00 85.25 187 ARG A CA 1
ATOM 1522 C C . ARG A 1 187 ? 0.492 8.829 9.993 1.00 85.25 187 ARG A C 1
ATOM 1524 O O . ARG A 1 187 ? 0.968 7.989 9.238 1.00 85.25 187 ARG A O 1
ATOM 1531 N N . TRP A 1 188 ? -0.767 9.249 9.924 1.00 89.38 188 TRP A N 1
ATOM 1532 C CA . TRP A 1 188 ? -1.729 8.767 8.942 1.00 89.38 188 TRP A CA 1
ATOM 1533 C C . TRP A 1 188 ? -1.337 9.135 7.506 1.00 89.38 188 TRP A C 1
ATOM 1535 O O . TRP A 1 188 ? -1.375 8.282 6.620 1.00 89.38 188 TRP A O 1
ATOM 1545 N N . ILE A 1 189 ? -0.909 10.381 7.282 1.00 87.88 189 ILE A N 1
ATOM 1546 C CA . ILE A 1 189 ? -0.464 10.847 5.962 1.00 87.88 189 ILE A CA 1
ATOM 1547 C C . ILE A 1 189 ? 0.837 10.150 5.557 1.00 87.88 189 ILE A C 1
ATOM 1549 O O . ILE A 1 189 ? 0.919 9.634 4.445 1.00 87.88 189 ILE A O 1
ATOM 1553 N N . ILE A 1 190 ? 1.824 10.078 6.462 1.00 87.81 190 ILE A N 1
ATOM 1554 C CA . ILE A 1 190 ? 3.094 9.381 6.201 1.00 87.81 190 ILE A CA 1
ATOM 1555 C C . ILE A 1 190 ? 2.815 7.924 5.836 1.00 87.81 190 ILE A C 1
ATOM 1557 O O . ILE A 1 190 ? 3.329 7.451 4.828 1.00 87.81 190 ILE A O 1
ATOM 1561 N N . PHE A 1 191 ? 1.953 7.235 6.595 1.00 90.56 191 PHE A N 1
ATOM 1562 C CA . PHE A 1 191 ? 1.557 5.863 6.281 1.00 90.56 191 PHE A CA 1
ATOM 1563 C C . PHE A 1 191 ? 0.962 5.749 4.877 1.00 90.56 191 PHE A C 1
ATOM 1565 O O . PHE A 1 191 ? 1.328 4.853 4.124 1.00 90.56 191 PHE A O 1
ATOM 1572 N N . GLY A 1 192 ? 0.070 6.668 4.504 1.00 89.25 192 GLY A N 1
ATOM 1573 C CA . GLY A 1 192 ? -0.552 6.645 3.189 1.00 89.25 192 GLY A CA 1
ATOM 1574 C C . GLY A 1 192 ? 0.431 6.807 2.027 1.00 89.25 192 GLY A C 1
ATOM 1575 O O . GLY A 1 192 ? 0.248 6.181 0.984 1.00 89.25 192 GLY A O 1
ATOM 1576 N N . ILE A 1 193 ? 1.492 7.594 2.230 1.00 90.00 193 ILE A N 1
ATOM 1577 C CA . ILE A 1 193 ? 2.575 7.769 1.258 1.00 90.00 193 ILE A CA 1
ATOM 1578 C C . ILE A 1 193 ? 3.402 6.489 1.147 1.00 90.00 193 ILE A C 1
ATOM 1580 O O . ILE A 1 193 ? 3.577 5.983 0.046 1.00 90.00 193 ILE A O 1
ATOM 1584 N N . ILE A 1 194 ? 3.873 5.932 2.261 1.00 90.31 194 ILE A N 1
ATOM 1585 C CA . ILE A 1 194 ? 4.831 4.812 2.244 1.00 90.31 194 ILE A CA 1
ATOM 1586 C C . ILE A 1 194 ? 4.182 3.440 2.020 1.00 90.31 194 ILE A C 1
ATOM 1588 O O . ILE A 1 194 ? 4.884 2.445 1.850 1.00 90.31 194 ILE A O 1
ATOM 1592 N N . ASN A 1 195 ? 2.847 3.346 2.053 1.00 91.50 195 ASN A N 1
ATOM 1593 C CA . ASN A 1 195 ? 2.137 2.076 1.906 1.00 91.50 195 ASN A CA 1
ATOM 1594 C C . ASN A 1 195 ? 2.107 1.590 0.444 1.00 91.50 195 ASN A C 1
ATOM 1596 O O . ASN A 1 195 ? 1.065 1.573 -0.210 1.00 91.50 195 ASN A O 1
ATOM 1600 N N . GLY A 1 196 ? 3.268 1.187 -0.068 1.00 87.50 196 GLY A N 1
ATOM 1601 C CA . GLY A 1 196 ? 3.421 0.554 -1.375 1.00 87.50 196 GLY A CA 1
ATOM 1602 C C . GLY A 1 196 ? 3.640 1.494 -2.552 1.00 87.50 196 GLY A C 1
ATOM 1603 O O . GLY A 1 196 ? 3.729 0.998 -3.671 1.00 87.50 196 GLY A O 1
ATOM 1604 N N . SER A 1 197 ? 3.762 2.812 -2.347 1.00 90.19 197 SER A N 1
ATOM 1605 C CA . SER A 1 197 ? 4.086 3.734 -3.447 1.00 90.19 197 SER A CA 1
ATOM 1606 C C . SER A 1 197 ? 5.479 3.465 -4.025 1.00 90.19 197 SER A C 1
ATOM 1608 O O . SER A 1 197 ? 5.600 3.345 -5.245 1.00 90.19 197 SER A O 1
ATOM 1610 N N . GLY A 1 198 ? 6.501 3.258 -3.183 1.00 88.19 198 GLY A N 1
ATOM 1611 C CA . GLY A 1 198 ? 7.835 2.860 -3.626 1.00 88.19 198 GLY A CA 1
ATOM 1612 C C . GLY A 1 198 ? 7.842 1.487 -4.293 1.00 88.19 198 GLY A C 1
ATOM 1613 O O . GLY A 1 198 ? 8.459 1.328 -5.342 1.00 88.19 198 GLY A O 1
ATOM 1614 N N . MET A 1 199 ? 7.087 0.510 -3.773 1.00 90.25 199 MET A N 1
ATOM 1615 C CA . MET A 1 199 ? 6.986 -0.813 -4.410 1.00 90.25 199 MET A CA 1
ATOM 1616 C C . MET A 1 199 ? 6.298 -0.754 -5.776 1.00 90.25 199 MET A C 1
ATOM 1618 O O . MET A 1 199 ? 6.826 -1.296 -6.744 1.00 90.25 199 MET A O 1
ATOM 1622 N N . ALA A 1 200 ? 5.160 -0.064 -5.889 1.00 91.44 200 ALA A N 1
ATOM 1623 C CA . ALA A 1 200 ? 4.461 0.115 -7.161 1.00 91.44 200 ALA A CA 1
ATOM 1624 C C . ALA A 1 200 ? 5.338 0.849 -8.188 1.00 91.44 200 ALA A C 1
ATOM 1626 O O . ALA A 1 200 ? 5.376 0.465 -9.357 1.00 91.44 200 ALA A O 1
ATOM 1627 N N . PHE A 1 201 ? 6.097 1.856 -7.744 1.00 89.38 201 PHE A N 1
ATOM 1628 C CA . PHE A 1 201 ? 7.084 2.542 -8.574 1.00 89.38 201 PHE A CA 1
ATOM 1629 C C . PHE A 1 201 ? 8.186 1.593 -9.065 1.00 89.38 201 PHE A C 1
ATOM 1631 O O . PHE A 1 201 ? 8.487 1.569 -10.257 1.00 89.38 201 PHE A O 1
ATOM 1638 N N . LEU A 1 202 ? 8.761 0.788 -8.166 1.00 88.81 202 LEU A N 1
ATOM 1639 C CA . LEU A 1 202 ? 9.840 -0.145 -8.494 1.00 88.81 202 LEU A CA 1
ATOM 1640 C C . LEU A 1 202 ? 9.394 -1.239 -9.459 1.00 88.81 202 LEU A C 1
ATOM 1642 O O . LEU A 1 202 ? 10.122 -1.546 -10.402 1.00 88.81 202 LEU A O 1
ATOM 1646 N N . PHE A 1 203 ? 8.192 -1.784 -9.275 1.00 89.94 203 PHE A N 1
ATOM 1647 C CA . PHE A 1 203 ? 7.603 -2.718 -10.231 1.00 89.94 203 PHE A CA 1
ATOM 1648 C C . PHE A 1 203 ? 7.447 -2.075 -11.614 1.00 89.94 203 PHE A C 1
ATOM 1650 O O . PHE A 1 203 ? 7.850 -2.670 -12.616 1.00 89.94 203 PHE A O 1
ATOM 1657 N N . ASN A 1 204 ? 6.931 -0.840 -11.663 1.00 90.44 204 ASN A N 1
ATOM 1658 C CA . ASN A 1 204 ? 6.717 -0.112 -12.910 1.00 90.44 204 ASN A CA 1
ATOM 1659 C C . ASN A 1 204 ? 8.030 0.157 -13.658 1.00 90.44 204 ASN A C 1
ATOM 1661 O O . ASN A 1 204 ? 8.132 -0.168 -14.838 1.00 90.44 204 ASN A O 1
ATOM 1665 N N . ILE A 1 205 ? 9.042 0.709 -12.978 1.00 87.19 205 ILE A N 1
ATOM 1666 C CA . ILE A 1 205 ? 10.311 1.087 -13.616 1.00 87.19 205 ILE A CA 1
ATOM 1667 C C . ILE A 1 205 ? 11.163 -0.128 -13.993 1.00 87.19 205 ILE A C 1
ATOM 1669 O O . ILE A 1 205 ? 11.860 -0.088 -15.004 1.00 87.19 205 ILE A O 1
ATOM 1673 N N . SER A 1 206 ? 11.074 -1.220 -13.227 1.00 85.69 206 SER A N 1
ATOM 1674 C CA . SER A 1 206 ? 11.788 -2.462 -13.546 1.00 85.69 206 SER A CA 1
ATOM 1675 C C . SER A 1 206 ? 11.225 -3.134 -14.797 1.00 85.69 206 SER A C 1
ATOM 1677 O O . SER A 1 206 ? 11.981 -3.769 -15.519 1.00 85.69 206 SER A O 1
ATOM 1679 N N . TYR A 1 207 ? 9.925 -2.966 -15.077 1.00 85.31 207 TYR A N 1
ATOM 1680 C CA . TYR A 1 207 ? 9.282 -3.533 -16.264 1.00 85.31 207 TYR A CA 1
ATOM 1681 C C . TYR A 1 207 ? 9.329 -2.605 -17.487 1.00 85.31 207 TYR A C 1
ATOM 1683 O O . TYR A 1 207 ? 9.719 -3.024 -18.572 1.00 85.31 207 TYR A O 1
ATOM 1691 N N . HIS A 1 208 ? 8.911 -1.344 -17.340 1.00 83.19 208 HIS A N 1
ATOM 1692 C CA . HIS A 1 208 ? 8.790 -0.423 -18.479 1.00 83.19 208 HIS A CA 1
ATOM 1693 C C . HIS A 1 208 ? 10.110 0.279 -18.822 1.00 83.19 208 HIS A C 1
ATOM 1695 O O . HIS A 1 208 ? 10.233 0.819 -19.914 1.00 83.19 208 HIS A O 1
ATOM 1701 N N . HIS A 1 209 ? 11.091 0.318 -17.912 1.00 80.38 209 HIS A N 1
ATOM 1702 C CA . HIS A 1 209 ? 12.343 1.092 -18.026 1.00 80.38 209 HIS A CA 1
ATOM 1703 C C . HIS A 1 209 ? 12.177 2.616 -18.203 1.00 80.38 209 HIS A C 1
ATOM 1705 O O . HIS A 1 209 ? 13.163 3.342 -18.315 1.00 80.38 209 HIS A O 1
ATOM 1711 N N . TYR A 1 210 ? 10.946 3.128 -18.180 1.00 79.31 210 TYR A N 1
ATOM 1712 C CA . TYR A 1 210 ? 10.615 4.548 -18.145 1.00 79.31 210 TYR A CA 1
ATOM 1713 C C . TYR A 1 210 ? 9.400 4.775 -17.245 1.00 79.31 210 TYR A C 1
ATOM 1715 O O . TYR A 1 210 ? 8.602 3.870 -17.007 1.00 79.31 210 TYR A O 1
ATOM 1723 N N . PHE A 1 211 ? 9.245 6.004 -16.756 1.00 81.25 211 PHE A N 1
ATOM 1724 C CA . PHE A 1 211 ? 8.142 6.369 -15.879 1.00 81.25 211 PHE A CA 1
ATOM 1725 C C . PHE A 1 211 ? 7.156 7.283 -16.606 1.00 81.25 211 PHE A C 1
ATOM 1727 O O . PHE A 1 211 ? 7.495 8.394 -17.014 1.00 81.25 211 PHE A O 1
ATOM 1734 N N . SER A 1 212 ? 5.934 6.792 -16.806 1.00 85.69 212 SER A N 1
ATOM 1735 C CA . SER A 1 212 ? 4.900 7.496 -17.566 1.00 85.69 212 SER A CA 1
ATOM 1736 C C . SER A 1 212 ? 4.018 8.379 -16.677 1.00 85.69 212 SER A C 1
ATOM 1738 O O . SER A 1 212 ? 3.838 8.113 -15.487 1.00 85.69 212 SER A O 1
ATOM 1740 N N . LEU A 1 213 ? 3.394 9.402 -17.270 1.00 86.81 213 LEU A N 1
ATOM 1741 C CA . LEU A 1 213 ? 2.434 10.252 -16.560 1.00 86.81 213 LEU A CA 1
ATOM 1742 C C . LEU A 1 213 ? 1.216 9.454 -16.064 1.00 86.81 213 LEU A C 1
ATOM 1744 O O . LEU A 1 213 ? 0.713 9.721 -14.977 1.00 86.81 213 LEU A O 1
ATOM 1748 N N . ILE A 1 214 ? 0.790 8.425 -16.805 1.00 87.38 214 ILE A N 1
ATOM 1749 C CA . ILE A 1 214 ? -0.292 7.539 -16.364 1.00 87.38 214 ILE A CA 1
ATOM 1750 C C . ILE A 1 214 ? 0.133 6.694 -15.150 1.00 87.38 214 ILE A C 1
ATOM 1752 O O . ILE A 1 214 ? -0.628 6.592 -14.190 1.00 87.38 214 ILE A O 1
ATOM 1756 N N . SER A 1 215 ? 1.371 6.178 -15.121 1.00 87.25 215 SER A N 1
ATOM 1757 C CA . SER A 1 215 ? 1.932 5.491 -13.943 1.00 87.25 215 SER A CA 1
ATOM 1758 C C . SER A 1 215 ? 1.947 6.413 -12.720 1.00 87.25 215 SER A C 1
ATOM 1760 O O . SER A 1 215 ? 1.578 5.994 -11.624 1.00 87.25 215 SER A O 1
ATOM 1762 N N . LEU A 1 216 ? 2.309 7.689 -12.902 1.00 89.12 216 LEU A N 1
ATOM 1763 C CA . LEU A 1 216 ? 2.272 8.681 -11.828 1.00 89.12 216 LEU A CA 1
ATOM 1764 C C . LEU A 1 216 ? 0.854 8.890 -11.290 1.00 89.12 216 LEU A C 1
ATOM 1766 O O . LEU A 1 216 ? 0.672 8.959 -10.078 1.00 89.12 216 LEU A O 1
ATOM 1770 N N . MET A 1 217 ? -0.152 8.958 -12.163 1.00 91.38 217 MET A N 1
ATOM 1771 C CA . MET A 1 217 ? -1.553 9.096 -11.754 1.00 91.38 217 MET A CA 1
ATOM 1772 C C . MET A 1 217 ? -2.070 7.872 -10.987 1.00 91.38 217 MET A C 1
ATOM 1774 O O . MET A 1 217 ? -2.820 8.025 -10.021 1.00 91.38 217 MET A O 1
ATOM 1778 N N . TYR A 1 218 ? -1.646 6.661 -11.360 1.00 92.25 218 TYR A N 1
ATOM 1779 C CA . TYR A 1 218 ? -1.951 5.458 -10.582 1.00 92.25 218 TYR A CA 1
ATOM 1780 C C . TYR A 1 218 ? -1.293 5.500 -9.201 1.00 92.25 218 TYR A C 1
ATOM 1782 O O . TYR A 1 218 ? -1.972 5.265 -8.204 1.00 92.25 218 TYR A O 1
ATOM 1790 N N . ILE A 1 219 ? -0.015 5.878 -9.105 1.00 91.62 219 ILE A N 1
ATOM 1791 C CA . ILE A 1 219 ? 0.685 5.974 -7.815 1.00 91.62 219 ILE A CA 1
ATOM 1792 C C . ILE A 1 219 ? 0.093 7.077 -6.928 1.00 91.62 219 ILE A C 1
ATOM 1794 O O . ILE A 1 219 ? -0.082 6.872 -5.729 1.00 91.62 219 ILE A O 1
ATOM 1798 N N . THR A 1 220 ? -0.281 8.235 -7.478 1.00 93.19 220 THR A N 1
ATOM 1799 C CA . THR A 1 220 ? -0.952 9.276 -6.680 1.00 93.19 220 THR A CA 1
ATOM 1800 C C . THR A 1 220 ? -2.323 8.808 -6.198 1.00 93.19 220 THR A C 1
ATOM 1802 O O . THR A 1 220 ? -2.660 9.007 -5.030 1.00 93.19 220 THR A O 1
ATOM 1805 N N . THR A 1 221 ? -3.084 8.103 -7.039 1.00 94.44 221 THR A N 1
ATOM 1806 C CA . THR A 1 221 ? -4.358 7.480 -6.643 1.00 94.44 221 THR A CA 1
ATOM 1807 C C . THR A 1 221 ? -4.152 6.419 -5.556 1.00 94.44 221 THR A C 1
ATOM 1809 O O . THR A 1 221 ? -4.929 6.363 -4.598 1.00 94.44 221 THR A O 1
ATOM 1812 N N . LEU A 1 222 ? -3.080 5.623 -5.638 1.00 95.88 222 LEU A N 1
ATOM 1813 C CA . LEU A 1 222 ? -2.675 4.674 -4.598 1.00 95.88 222 LEU A CA 1
ATOM 1814 C C . LEU A 1 222 ? -2.418 5.397 -3.267 1.00 95.88 222 LEU A C 1
ATOM 1816 O O . LEU A 1 222 ? -2.977 5.002 -2.250 1.00 95.88 222 LEU A O 1
ATOM 1820 N N . ILE A 1 223 ? -1.658 6.495 -3.268 1.00 94.12 223 ILE A N 1
ATOM 1821 C CA . ILE A 1 223 ? -1.370 7.276 -2.053 1.00 94.12 223 ILE A CA 1
ATOM 1822 C C . ILE A 1 223 ? -2.662 7.805 -1.420 1.00 94.12 223 ILE A C 1
ATOM 1824 O O . ILE A 1 223 ? -2.907 7.586 -0.234 1.00 94.12 223 ILE A O 1
ATOM 1828 N N . PHE A 1 224 ? -3.532 8.470 -2.184 1.00 94.94 224 PHE A N 1
ATOM 1829 C CA . PHE A 1 224 ? -4.761 9.029 -1.610 1.00 94.94 224 PHE A CA 1
ATOM 1830 C C . PHE A 1 224 ? -5.741 7.950 -1.143 1.00 94.94 224 PHE A C 1
ATOM 1832 O O . PHE A 1 224 ? -6.359 8.105 -0.087 1.00 94.94 224 PHE A O 1
ATOM 1839 N N . SER A 1 225 ? -5.852 6.840 -1.873 1.00 95.00 225 SER A N 1
ATOM 1840 C CA . SER A 1 225 ? -6.678 5.704 -1.450 1.00 95.00 225 SER A CA 1
ATOM 1841 C C . SER A 1 225 ? -6.122 5.024 -0.196 1.00 95.00 225 SER A C 1
ATOM 1843 O O . SER A 1 225 ? -6.894 4.740 0.721 1.00 95.00 225 SER A O 1
ATOM 1845 N N . ASN A 1 226 ? -4.799 4.875 -0.074 1.00 95.31 226 ASN A N 1
ATOM 1846 C CA . ASN A 1 226 ? -4.153 4.418 1.153 1.00 95.31 226 ASN A CA 1
ATOM 1847 C C . ASN A 1 226 ? -4.508 5.313 2.339 1.00 95.31 226 ASN A C 1
ATOM 1849 O O . ASN A 1 226 ? -4.886 4.804 3.394 1.00 95.31 226 ASN A O 1
ATOM 1853 N N . ILE A 1 227 ? -4.415 6.639 2.182 1.00 92.75 227 ILE A N 1
ATOM 1854 C CA . ILE A 1 227 ? -4.810 7.586 3.232 1.00 92.75 227 ILE A CA 1
ATOM 1855 C C . ILE A 1 227 ? -6.289 7.349 3.581 1.00 92.75 227 ILE A C 1
ATOM 1857 O O . ILE A 1 227 ? -6.617 7.079 4.732 1.00 92.75 227 ILE A O 1
ATOM 1861 N N . PHE A 1 228 ? -7.193 7.346 2.604 1.00 94.44 228 PHE A N 1
ATOM 1862 C CA . PHE A 1 228 ? -8.629 7.188 2.854 1.00 94.44 228 PHE A CA 1
ATOM 1863 C C . PHE A 1 228 ? -8.982 5.895 3.612 1.00 94.44 228 PHE A C 1
ATOM 1865 O O . PHE A 1 228 ? -9.640 5.934 4.657 1.00 94.44 228 PHE A O 1
ATOM 1872 N N . PHE A 1 229 ? -8.497 4.745 3.140 1.00 94.19 229 PHE A N 1
ATOM 1873 C CA . PHE A 1 229 ? -8.843 3.442 3.710 1.00 94.19 229 PHE A CA 1
ATOM 1874 C C . PHE A 1 229 ? -8.070 3.113 5.001 1.00 94.19 229 PHE A C 1
ATOM 1876 O O . PHE A 1 229 ? -8.570 2.374 5.853 1.00 94.19 229 PHE A O 1
ATOM 1883 N N . SER A 1 230 ? -6.908 3.721 5.246 1.00 92.44 230 SER A N 1
ATOM 1884 C CA . SER A 1 230 ? -6.155 3.528 6.499 1.00 92.44 230 SER A CA 1
ATOM 1885 C C . SER A 1 230 ? -6.661 4.356 7.685 1.00 92.44 230 SER A C 1
ATOM 1887 O O . SER A 1 230 ? -6.154 4.194 8.794 1.00 92.44 230 SER A O 1
ATOM 1889 N N . TYR A 1 231 ? -7.685 5.197 7.497 1.00 90.81 231 TYR A N 1
ATOM 1890 C CA . TYR A 1 231 ? -8.229 6.090 8.531 1.00 90.81 231 TYR A CA 1
ATOM 1891 C C . TYR A 1 231 ? -8.442 5.415 9.896 1.00 90.81 231 TYR A C 1
ATOM 1893 O O . TYR A 1 231 ? -8.028 5.937 10.933 1.00 90.81 231 TYR A O 1
ATOM 1901 N N . HIS A 1 232 ? -9.035 4.220 9.899 1.00 87.62 232 HIS A N 1
ATOM 1902 C CA . HIS A 1 232 ? -9.328 3.450 11.109 1.00 87.62 232 HIS A CA 1
ATOM 1903 C C . HIS A 1 232 ? -8.085 3.036 11.923 1.00 87.62 232 HIS A C 1
ATOM 1905 O O . HIS A 1 232 ? -8.217 2.777 13.120 1.00 87.62 232 HIS A O 1
ATOM 1911 N N . GLY A 1 233 ? -6.907 2.976 11.290 1.00 83.38 233 GLY A N 1
ATOM 1912 C CA . GLY A 1 233 ? -5.618 2.637 11.901 1.00 83.38 233 GLY A CA 1
ATOM 1913 C C . GLY A 1 233 ? -5.028 3.741 12.774 1.00 83.38 233 GLY A C 1
ATOM 1914 O O . GLY A 1 233 ? -4.285 3.459 13.710 1.00 83.38 233 GLY A O 1
ATOM 1915 N N . PHE A 1 234 ? -5.382 4.998 12.499 1.00 86.56 234 PHE A N 1
ATOM 1916 C CA . PHE A 1 234 ? -4.715 6.161 13.094 1.00 86.56 234 PHE A CA 1
ATOM 1917 C C . PHE A 1 234 ? -5.682 7.120 13.794 1.00 86.56 234 PHE A C 1
ATOM 1919 O O . PHE A 1 234 ? -5.313 7.757 14.783 1.00 86.56 234 PHE A O 1
ATOM 1926 N N . MET A 1 235 ? -6.930 7.212 13.324 1.00 83.44 235 MET A N 1
ATOM 1927 C CA . MET A 1 235 ? -7.915 8.160 13.839 1.00 83.44 235 MET A CA 1
ATOM 1928 C C . MET A 1 235 ? -8.830 7.523 14.882 1.00 83.44 235 MET A C 1
ATOM 1930 O O . MET A 1 235 ? -9.646 6.643 14.600 1.00 83.44 235 MET A O 1
ATOM 1934 N N . THR A 1 236 ? -8.713 8.017 16.114 1.00 70.50 236 THR A N 1
ATOM 1935 C CA . THR A 1 236 ? -9.541 7.604 17.258 1.00 70.50 236 THR A CA 1
ATOM 1936 C C . THR A 1 236 ? -10.776 8.484 17.448 1.00 70.50 236 THR A C 1
ATOM 1938 O O . THR A 1 236 ? -11.767 8.034 18.023 1.00 70.50 236 THR A O 1
ATOM 1941 N N . LYS A 1 237 ? -10.743 9.726 16.946 1.00 70.62 237 LYS A N 1
ATOM 1942 C CA . LYS A 1 237 ? -11.879 10.657 16.921 1.00 70.62 237 LYS A CA 1
ATOM 1943 C C . LYS A 1 237 ? -12.469 10.712 15.515 1.00 70.62 237 LYS A C 1
ATOM 1945 O O . LYS A 1 237 ? -11.722 10.751 14.542 1.00 70.62 237 LYS A O 1
ATOM 1950 N N . GLN A 1 238 ? -13.798 10.764 15.426 1.00 69.19 238 GLN A N 1
ATOM 1951 C CA . GLN A 1 238 ? -14.515 10.936 14.162 1.00 69.19 238 GLN A CA 1
ATOM 1952 C C . GLN A 1 238 ? -14.279 12.349 13.614 1.00 69.19 238 GLN A C 1
ATOM 1954 O O . GLN A 1 238 ? -15.001 13.292 13.922 1.00 69.19 238 GLN A O 1
ATOM 1959 N N . ASN A 1 239 ? -13.235 12.494 12.811 1.00 76.31 239 ASN A N 1
ATOM 1960 C CA . ASN A 1 239 ? -12.988 13.655 11.971 1.00 76.31 239 ASN A CA 1
ATOM 1961 C C . ASN A 1 239 ? -13.395 13.316 10.527 1.00 76.31 239 ASN A C 1
ATOM 1963 O O . ASN A 1 239 ? -12.599 12.766 9.768 1.00 76.31 239 ASN A O 1
ATOM 1967 N N . LEU A 1 240 ? -14.670 13.540 10.194 1.00 81.81 240 LEU A N 1
ATOM 1968 C CA . LEU A 1 240 ? -15.254 13.181 8.891 1.00 81.81 240 LEU A CA 1
ATOM 1969 C C . LEU A 1 240 ? -14.910 14.187 7.784 1.00 81.81 240 LEU A C 1
ATOM 1971 O O . LEU A 1 240 ? -14.931 13.829 6.609 1.00 81.81 240 LEU A O 1
ATOM 1975 N N . SER A 1 241 ? -14.581 15.434 8.135 1.00 84.62 241 SER A N 1
ATOM 1976 C CA . SER A 1 241 ? -14.269 16.479 7.154 1.00 84.62 241 SER A CA 1
ATOM 1977 C C . SER A 1 241 ? -12.978 16.182 6.390 1.00 84.62 241 SER A C 1
ATOM 1979 O O . SER A 1 241 ? -12.949 16.334 5.172 1.00 84.62 241 SER A O 1
ATOM 1981 N N . SER A 1 242 ? -11.937 15.688 7.068 1.00 84.50 242 SER A N 1
ATOM 1982 C CA . SER A 1 242 ? -10.684 15.286 6.417 1.00 84.50 242 SER A CA 1
ATOM 1983 C C . SER A 1 242 ? -10.892 14.125 5.441 1.00 84.50 242 SER A C 1
ATOM 1985 O O . SER A 1 242 ? -10.405 14.180 4.314 1.00 84.50 242 SER A O 1
ATOM 1987 N N . LEU A 1 243 ? -11.673 13.113 5.834 1.00 87.62 243 LEU A N 1
ATOM 1988 C CA . LEU A 1 243 ? -12.077 12.007 4.959 1.00 87.62 243 LEU A CA 1
ATOM 1989 C C . LEU A 1 243 ? -12.834 12.502 3.720 1.00 87.62 243 LEU A C 1
ATOM 1991 O O . LEU A 1 243 ? -12.573 12.023 2.622 1.00 87.62 243 LEU A O 1
ATOM 1995 N N . LEU A 1 244 ? -13.738 13.472 3.878 1.00 89.69 244 LEU A N 1
ATOM 1996 C CA . LEU A 1 244 ? -14.511 14.036 2.770 1.00 89.69 244 LEU A CA 1
ATOM 1997 C C . LEU A 1 244 ? -13.617 14.797 1.777 1.00 89.69 244 LEU A C 1
ATOM 1999 O O . LEU A 1 244 ? -13.794 14.667 0.569 1.00 89.69 244 LEU A O 1
ATOM 2003 N N . ILE A 1 245 ? -12.614 15.537 2.257 1.00 90.12 245 ILE A N 1
ATOM 2004 C CA . ILE A 1 245 ? -11.642 16.208 1.377 1.00 90.12 245 ILE A CA 1
ATOM 2005 C C . ILE A 1 245 ? -10.860 15.175 0.555 1.00 90.12 245 ILE A C 1
ATOM 2007 O O . ILE A 1 245 ? -10.738 15.315 -0.660 1.00 90.12 245 ILE A O 1
ATOM 2011 N N . ILE A 1 246 ? -10.377 14.109 1.197 1.00 91.00 246 ILE A N 1
ATOM 2012 C CA . ILE A 1 246 ? -9.637 13.039 0.512 1.00 91.00 246 ILE A CA 1
ATOM 2013 C C . ILE A 1 246 ? -10.536 12.298 -0.485 1.00 91.00 246 ILE A C 1
ATOM 2015 O O . ILE A 1 246 ? -10.096 12.001 -1.591 1.00 91.00 246 ILE A O 1
ATOM 2019 N N . LEU A 1 247 ? -11.803 12.058 -0.137 1.00 93.19 247 LEU A N 1
ATOM 2020 C CA . LEU A 1 247 ? -12.803 11.491 -1.044 1.00 93.19 247 LEU A CA 1
ATOM 2021 C C . LEU A 1 247 ? -12.909 12.310 -2.337 1.00 93.19 247 LEU A C 1
ATOM 2023 O O . LEU A 1 247 ? -12.844 11.741 -3.424 1.00 93.19 247 LEU A O 1
ATOM 2027 N N . ILE A 1 248 ? -13.054 13.635 -2.224 1.00 92.19 248 ILE A N 1
ATOM 2028 C CA . ILE A 1 248 ? -13.142 14.527 -3.388 1.00 92.19 248 ILE A CA 1
ATOM 2029 C C . ILE A 1 248 ? -11.865 14.429 -4.228 1.00 92.19 248 ILE A C 1
ATOM 2031 O O . ILE A 1 248 ? -11.953 14.300 -5.447 1.00 92.19 248 ILE A O 1
ATOM 2035 N N . LEU A 1 249 ? -10.689 14.435 -3.594 1.00 93.12 249 LEU A N 1
ATOM 2036 C CA . LEU A 1 249 ? -9.408 14.305 -4.295 1.00 93.12 249 LEU A CA 1
ATOM 2037 C C . LEU A 1 249 ? -9.301 12.983 -5.068 1.00 93.12 249 LEU A C 1
ATOM 2039 O O . LEU A 1 249 ? -8.911 12.998 -6.234 1.00 93.12 249 LEU A O 1
ATOM 2043 N N . ILE A 1 250 ? -9.708 11.861 -4.465 1.00 92.50 250 ILE A N 1
ATOM 2044 C CA . ILE A 1 250 ? -9.735 10.554 -5.139 1.00 92.50 250 ILE A CA 1
ATOM 2045 C C . ILE A 1 250 ? -10.672 10.594 -6.346 1.00 92.50 250 ILE A C 1
ATOM 2047 O O . ILE A 1 250 ? -10.288 10.163 -7.427 1.00 92.50 250 ILE A O 1
ATOM 2051 N N . VAL A 1 251 ? -11.881 11.141 -6.196 1.00 91.81 251 VAL A N 1
ATOM 2052 C CA . VAL A 1 251 ? -12.844 11.226 -7.305 1.00 91.81 251 VAL A CA 1
ATOM 2053 C C . VAL A 1 251 ? -12.294 12.078 -8.451 1.00 91.81 251 VAL A C 1
ATOM 2055 O O . VAL A 1 251 ? -12.419 11.683 -9.607 1.00 91.81 251 VAL A O 1
ATOM 2058 N N . MET A 1 252 ? -11.637 13.202 -8.150 1.00 91.19 252 MET A N 1
ATOM 2059 C CA . MET A 1 252 ? -11.006 14.053 -9.166 1.00 91.19 252 MET A CA 1
ATOM 2060 C C . MET A 1 252 ? -9.857 13.336 -9.892 1.00 91.19 252 MET A C 1
ATOM 2062 O O . MET A 1 252 ? -9.732 13.476 -11.106 1.00 91.19 252 MET A O 1
ATOM 2066 N N . LEU A 1 253 ? -9.058 12.530 -9.183 1.00 90.44 253 LEU A N 1
ATOM 2067 C CA . LEU A 1 253 ? -8.021 11.685 -9.790 1.00 90.44 253 LEU A CA 1
ATOM 2068 C C . LEU A 1 253 ? -8.613 10.563 -10.658 1.00 90.44 253 LEU A C 1
ATOM 2070 O O . LEU A 1 253 ? -8.129 10.292 -11.753 1.00 90.44 253 LEU A O 1
ATOM 2074 N N . CYS A 1 254 ? -9.703 9.935 -10.218 1.00 89.06 254 CYS A N 1
ATOM 2075 C CA . CYS A 1 254 ? -10.395 8.924 -11.016 1.00 89.06 254 CYS A CA 1
ATOM 2076 C C . CYS A 1 254 ? -11.026 9.517 -12.289 1.00 89.06 254 CYS A C 1
ATOM 2078 O O . CYS A 1 254 ? -11.034 8.859 -13.328 1.00 89.06 254 CYS A O 1
ATOM 2080 N N . LEU A 1 255 ? -11.511 10.764 -12.236 1.00 87.19 255 LEU A N 1
ATOM 2081 C CA . LEU A 1 255 ? -12.010 11.479 -13.415 1.00 87.19 255 LEU A CA 1
ATOM 2082 C C . LEU A 1 255 ? -10.895 11.762 -14.428 1.00 87.19 255 LEU A C 1
ATOM 2084 O O . LEU A 1 255 ? -11.111 11.619 -15.631 1.00 87.19 255 LEU A O 1
ATOM 2088 N N . THR A 1 256 ? -9.699 12.135 -13.966 1.00 88.19 256 THR A N 1
ATOM 2089 C CA . THR A 1 256 ? -8.561 12.385 -14.862 1.00 88.19 256 THR A CA 1
ATOM 2090 C C . THR A 1 256 ? -7.999 11.102 -15.476 1.00 88.19 256 THR A C 1
ATOM 2092 O O . THR A 1 256 ? -7.488 11.158 -16.591 1.00 88.19 256 THR A O 1
ATOM 2095 N N . LEU A 1 257 ? -8.167 9.942 -14.828 1.00 84.75 257 LEU A N 1
ATOM 2096 C CA . LEU A 1 257 ? -7.854 8.618 -15.393 1.00 84.75 257 LEU A CA 1
ATOM 2097 C C . LEU A 1 257 ? -8.808 8.174 -16.525 1.00 84.75 257 LEU A C 1
ATOM 2099 O O . LEU A 1 257 ? -8.648 7.076 -17.052 1.00 84.75 257 LEU A O 1
ATOM 2103 N N . GLN A 1 258 ? -9.787 9.004 -16.912 1.00 83.94 258 GLN A N 1
ATOM 2104 C CA . GLN A 1 258 ? -10.748 8.735 -17.995 1.00 83.94 258 GLN A CA 1
ATOM 2105 C C . GLN A 1 258 ? -11.488 7.391 -17.848 1.00 83.94 258 GLN A C 1
ATOM 2107 O O . GLN A 1 258 ? -11.813 6.723 -18.831 1.00 83.94 258 GLN A O 1
ATOM 2112 N N . LEU A 1 259 ? -11.781 6.990 -16.608 1.00 85.44 259 LEU A N 1
ATOM 2113 C CA . LEU A 1 259 ? -12.542 5.775 -16.334 1.00 85.44 259 LEU A CA 1
ATOM 2114 C C . LEU A 1 259 ? -13.964 5.873 -16.904 1.00 85.44 259 LEU A C 1
ATOM 2116 O O . LEU A 1 259 ? -14.569 6.945 -16.961 1.00 85.44 259 LEU A O 1
ATOM 2120 N N . SER A 1 260 ? -14.527 4.728 -17.299 1.00 88.44 260 SER A N 1
ATOM 2121 C CA . SER A 1 260 ? -15.892 4.681 -17.831 1.00 88.44 260 SER A CA 1
ATOM 2122 C C . SER A 1 260 ? -16.918 5.189 -16.813 1.00 88.44 260 SER A C 1
ATOM 2124 O O . SER A 1 260 ? -16.770 5.018 -15.601 1.00 88.44 260 SER A O 1
ATOM 2126 N N . PHE A 1 261 ? -18.010 5.774 -17.311 1.00 87.19 261 PHE A N 1
ATOM 2127 C CA . PHE A 1 261 ? -19.071 6.334 -16.468 1.00 87.19 261 PHE A CA 1
ATOM 2128 C C . PHE A 1 261 ? -19.618 5.324 -15.443 1.00 87.19 261 PHE A C 1
ATOM 2130 O O . PHE A 1 261 ? -19.797 5.655 -14.272 1.00 87.19 261 PHE A O 1
ATOM 2137 N N . LEU A 1 262 ? -19.808 4.064 -15.857 1.00 90.12 262 LEU A N 1
ATOM 2138 C CA . LEU A 1 262 ? -20.244 2.989 -14.963 1.00 90.12 262 LEU A CA 1
ATOM 2139 C C . LEU A 1 262 ? -19.229 2.734 -13.835 1.00 90.12 262 LEU A C 1
ATOM 2141 O O . LEU A 1 262 ? -19.624 2.613 -12.676 1.00 90.12 262 LEU A O 1
ATOM 2145 N N . ARG A 1 263 ? -17.925 2.693 -14.150 1.00 90.56 263 ARG A N 1
ATOM 2146 C CA . ARG A 1 263 ? -16.866 2.524 -13.140 1.00 90.56 263 ARG A CA 1
ATOM 2147 C C . ARG A 1 263 ? -16.852 3.687 -12.158 1.00 90.56 263 ARG A C 1
ATOM 2149 O O . ARG A 1 263 ? -16.769 3.454 -10.957 1.00 90.56 263 ARG A O 1
ATOM 2156 N N . MET A 1 264 ? -17.025 4.917 -12.637 1.00 91.50 264 MET A N 1
ATOM 2157 C CA . MET A 1 264 ? -17.104 6.101 -11.776 1.00 91.50 264 MET A CA 1
ATOM 2158 C C . MET A 1 264 ? -18.274 6.033 -10.782 1.00 91.50 264 MET A C 1
ATOM 2160 O O . MET A 1 264 ? -18.101 6.360 -9.605 1.00 91.50 264 MET A O 1
ATOM 2164 N N . ILE A 1 265 ? -19.448 5.552 -11.206 1.00 91.94 265 ILE A N 1
ATOM 2165 C CA . ILE A 1 265 ? -20.593 5.341 -10.301 1.00 91.94 265 ILE A CA 1
ATOM 2166 C C . ILE A 1 265 ? -20.270 4.277 -9.243 1.00 91.94 265 ILE A C 1
ATOM 2168 O O . ILE A 1 265 ? -20.538 4.471 -8.056 1.00 91.94 265 ILE A O 1
ATOM 2172 N N . LEU A 1 266 ? -19.676 3.153 -9.644 1.00 93.00 266 LEU A N 1
ATOM 2173 C CA . LEU A 1 266 ? -19.338 2.078 -8.707 1.00 93.00 266 LEU A CA 1
ATOM 2174 C C . LEU A 1 266 ? -18.275 2.523 -7.691 1.00 93.00 266 LEU A C 1
ATOM 2176 O O . LEU A 1 266 ? -18.434 2.288 -6.494 1.00 93.00 266 LEU A O 1
ATOM 2180 N N . LEU A 1 267 ? -17.238 3.234 -8.143 1.00 93.44 267 LEU A N 1
ATOM 2181 C CA . LEU A 1 267 ? -16.186 3.784 -7.284 1.00 93.44 267 LEU A CA 1
ATOM 2182 C C . LEU A 1 267 ? -16.746 4.771 -6.260 1.00 93.44 267 LEU A C 1
ATOM 2184 O O . LEU A 1 267 ? -16.483 4.638 -5.065 1.00 93.44 267 LEU A O 1
ATOM 2188 N N . THR A 1 268 ? -17.562 5.730 -6.703 1.00 91.69 268 THR A N 1
ATOM 2189 C CA . THR A 1 268 ? -18.204 6.701 -5.799 1.00 91.69 268 THR A CA 1
ATOM 2190 C C . THR A 1 268 ? -19.131 6.016 -4.796 1.00 91.69 268 THR A C 1
ATOM 2192 O O . THR A 1 268 ? -19.151 6.402 -3.627 1.00 91.69 268 THR A O 1
ATOM 2195 N N . THR A 1 269 ? -19.823 4.947 -5.203 1.00 92.50 269 THR A N 1
ATOM 2196 C CA . THR A 1 269 ? -20.654 4.135 -4.303 1.00 92.50 269 THR A CA 1
ATOM 2197 C C . THR A 1 269 ? -19.816 3.427 -3.235 1.00 92.50 269 THR A C 1
ATOM 2199 O O . THR A 1 269 ? -20.173 3.476 -2.060 1.00 92.50 269 THR A O 1
ATOM 2202 N N . ILE A 1 270 ? -18.683 2.815 -3.598 1.00 94.56 270 ILE A N 1
ATOM 2203 C CA . ILE A 1 270 ? -17.781 2.142 -2.643 1.00 94.56 270 ILE A CA 1
ATOM 2204 C C . ILE A 1 270 ? -17.189 3.142 -1.651 1.00 94.56 270 ILE A C 1
ATOM 2206 O O . ILE A 1 270 ? -17.197 2.901 -0.441 1.00 94.56 270 ILE A O 1
ATOM 2210 N N . LEU A 1 271 ? -16.694 4.276 -2.148 1.00 93.88 271 LEU A N 1
ATOM 2211 C CA . LEU A 1 271 ? -16.093 5.297 -1.299 1.00 93.88 271 LEU A CA 1
ATOM 2212 C C . LEU A 1 271 ? -17.134 5.934 -0.362 1.00 93.88 271 LEU A C 1
ATOM 2214 O O . LEU A 1 271 ? -16.866 6.127 0.825 1.00 93.88 271 LEU A O 1
ATOM 2218 N N . GLY A 1 272 ? -18.342 6.201 -0.869 1.00 91.81 272 GLY A N 1
ATOM 2219 C CA . GLY A 1 272 ? -19.467 6.702 -0.080 1.00 91.81 272 GLY A CA 1
ATOM 2220 C C . GLY A 1 272 ? -19.946 5.698 0.970 1.00 91.81 272 GLY A C 1
ATOM 2221 O O . GLY A 1 272 ? -20.190 6.078 2.116 1.00 91.81 272 GLY A O 1
ATOM 2222 N N . PHE A 1 273 ? -20.012 4.410 0.620 1.00 93.69 273 PHE A N 1
ATOM 2223 C CA . PHE A 1 273 ? -20.313 3.334 1.563 1.00 93.69 273 PHE A CA 1
ATOM 2224 C C . PHE A 1 273 ? -19.290 3.283 2.700 1.00 93.69 273 PHE A C 1
ATOM 2226 O O . PHE A 1 273 ? -19.683 3.236 3.865 1.00 93.69 273 PHE A O 1
ATOM 2233 N N . TYR A 1 274 ? -17.992 3.344 2.388 1.00 93.25 274 TYR A N 1
ATOM 2234 C CA . TYR A 1 274 ? -16.946 3.341 3.410 1.00 93.25 274 TYR A CA 1
ATOM 2235 C C . TYR A 1 274 ? -17.035 4.569 4.327 1.00 93.25 274 TYR A C 1
ATOM 2237 O O . TYR A 1 274 ? -16.983 4.424 5.548 1.00 93.25 274 TYR A O 1
ATOM 2245 N N . LEU A 1 275 ? -17.255 5.764 3.762 1.00 91.88 275 LEU A N 1
ATOM 2246 C CA . LEU A 1 275 ? -17.460 6.994 4.535 1.00 91.88 275 LEU A CA 1
ATOM 2247 C C . LEU A 1 275 ? -18.651 6.862 5.499 1.00 91.88 275 LEU A C 1
ATOM 2249 O O . LEU A 1 275 ? -18.554 7.199 6.682 1.00 91.88 275 LEU A O 1
ATOM 2253 N N . PHE A 1 276 ? -19.777 6.345 5.001 1.00 89.50 276 PHE A N 1
ATOM 2254 C CA . PHE A 1 276 ? -20.970 6.115 5.808 1.00 89.50 276 PHE A CA 1
ATOM 2255 C C . PHE A 1 276 ? -20.713 5.079 6.909 1.00 89.50 276 PHE A C 1
ATOM 2257 O O . PHE A 1 276 ? -21.056 5.318 8.067 1.00 89.50 276 PHE A O 1
ATOM 2264 N N . PHE A 1 277 ? -20.066 3.963 6.579 1.00 90.38 277 PHE A N 1
ATOM 2265 C CA . PHE A 1 277 ? -19.703 2.921 7.535 1.00 90.38 277 PHE A CA 1
ATOM 2266 C C . PHE A 1 277 ? -18.823 3.472 8.668 1.00 90.38 277 PHE A C 1
ATOM 2268 O O . PHE A 1 277 ? -19.140 3.276 9.842 1.00 90.38 277 PHE A O 1
ATOM 2275 N N . GLU A 1 278 ? -17.778 4.232 8.339 1.00 87.00 278 GLU A N 1
ATOM 2276 C CA . GLU A 1 278 ? -16.888 4.857 9.325 1.00 87.00 278 GLU A CA 1
ATOM 2277 C C . GLU A 1 278 ? -17.609 5.882 10.221 1.00 87.00 278 GLU A C 1
ATOM 2279 O O . GLU A 1 278 ? -17.267 6.033 11.396 1.00 87.00 278 GLU A O 1
ATOM 2284 N N . SER A 1 279 ? -18.666 6.535 9.722 1.00 85.12 279 SER A N 1
ATOM 2285 C CA . SER A 1 279 ? -19.489 7.444 10.534 1.00 85.12 279 SER A CA 1
ATOM 2286 C C . SER A 1 279 ? -20.347 6.729 11.591 1.00 85.12 279 SER A C 1
ATOM 2288 O O . SER A 1 279 ? -20.629 7.302 12.644 1.00 85.12 279 SER A O 1
ATOM 2290 N N . GLN A 1 280 ? -20.754 5.479 11.339 1.00 85.75 280 GLN A N 1
ATOM 2291 C CA . GLN A 1 280 ? -21.703 4.745 12.190 1.00 85.75 280 GLN A CA 1
ATOM 2292 C C . GLN A 1 280 ? -21.030 3.755 13.145 1.00 85.75 280 GLN A C 1
ATOM 2294 O O . GLN A 1 280 ? -21.579 3.417 14.196 1.00 85.75 280 GLN A O 1
ATOM 2299 N N . VAL A 1 281 ? -19.860 3.233 12.780 1.00 82.75 281 VAL A N 1
ATOM 2300 C CA . VAL A 1 281 ? -19.234 2.130 13.511 1.00 82.75 281 VAL A CA 1
ATOM 2301 C C . VAL A 1 281 ? -18.495 2.631 14.744 1.00 82.75 281 VAL A C 1
ATOM 2303 O O . VAL A 1 281 ? -17.754 3.610 14.711 1.00 82.75 281 VAL A O 1
ATOM 2306 N N . ASN A 1 282 ? -18.664 1.909 15.856 1.00 77.19 282 ASN A N 1
ATOM 2307 C CA . ASN A 1 282 ? -17.958 2.204 17.096 1.00 77.19 282 ASN A CA 1
ATOM 2308 C C . ASN A 1 282 ? -16.432 2.125 16.872 1.00 77.19 282 ASN A C 1
ATOM 2310 O O . ASN A 1 282 ? -15.947 1.068 16.449 1.00 77.19 282 ASN A O 1
ATOM 2314 N N . PRO A 1 283 ? -15.659 3.175 17.215 1.00 78.06 283 PRO A N 1
ATOM 2315 C CA . PRO A 1 283 ? -14.215 3.204 16.995 1.00 78.06 283 PRO A CA 1
ATOM 2316 C C . PRO A 1 283 ? -13.460 2.070 17.702 1.00 78.06 283 PRO A C 1
ATOM 2318 O O . PRO A 1 283 ? -12.373 1.704 17.263 1.00 78.06 283 PRO A O 1
ATOM 2321 N N . LYS A 1 284 ? -14.048 1.466 18.746 1.00 77.62 284 LYS A N 1
ATOM 2322 C CA . LYS A 1 284 ? -13.475 0.321 19.473 1.00 77.62 284 LYS A CA 1
ATOM 2323 C C . LYS A 1 284 ? -13.457 -0.985 18.664 1.00 77.62 284 LYS A C 1
ATOM 2325 O O . LYS A 1 284 ? -12.664 -1.869 18.972 1.00 77.62 284 LYS A O 1
ATOM 2330 N N . ASN A 1 285 ? -14.280 -1.117 17.621 1.00 82.75 285 ASN A N 1
ATOM 2331 C CA . ASN A 1 285 ? -14.383 -2.340 16.814 1.00 82.75 285 ASN A CA 1
ATOM 2332 C C . ASN A 1 285 ? -13.334 -2.380 15.691 1.00 82.75 285 ASN A C 1
ATOM 2334 O O . ASN A 1 285 ? -13.675 -2.446 14.508 1.00 82.75 285 ASN A O 1
ATOM 2338 N N . PHE A 1 286 ? -12.052 -2.348 16.068 1.00 83.38 286 PHE A N 1
ATOM 2339 C CA . PHE A 1 286 ? -10.929 -2.247 15.132 1.00 83.38 286 PHE A CA 1
ATOM 2340 C C . PHE A 1 286 ? -10.949 -3.331 14.045 1.00 83.38 286 PHE A C 1
ATOM 2342 O O . PHE A 1 286 ? -10.891 -3.011 12.863 1.00 83.38 286 PHE A O 1
ATOM 2349 N N . ASN A 1 287 ? -11.098 -4.608 14.418 1.00 82.00 287 ASN A N 1
ATOM 2350 C CA . ASN A 1 287 ? -11.033 -5.715 13.454 1.00 82.00 287 ASN A CA 1
ATOM 2351 C C . ASN A 1 287 ? -12.128 -5.641 12.386 1.00 82.00 287 ASN A C 1
ATOM 2353 O O . ASN A 1 287 ? -11.859 -5.891 11.213 1.00 82.00 287 ASN A O 1
ATOM 2357 N N . LYS A 1 288 ? -13.347 -5.247 12.772 1.00 84.44 288 LYS A N 1
ATOM 2358 C CA . LYS A 1 288 ? -14.455 -5.066 11.828 1.00 84.44 288 LYS A CA 1
ATOM 2359 C C . LYS A 1 288 ? -14.172 -3.910 10.868 1.00 84.44 288 LYS A C 1
ATOM 2361 O O . LYS A 1 288 ? -14.367 -4.072 9.668 1.00 84.44 288 LYS A O 1
ATOM 2366 N N . ARG A 1 289 ? -13.677 -2.777 11.385 1.00 88.31 289 ARG A N 1
ATOM 2367 C CA . ARG A 1 289 ? -13.304 -1.611 10.566 1.00 88.31 289 ARG A CA 1
ATOM 2368 C C . ARG A 1 289 ? -12.188 -1.945 9.583 1.00 88.31 289 ARG A C 1
ATOM 2370 O O . ARG A 1 289 ? -12.324 -1.671 8.398 1.00 88.31 289 ARG A O 1
ATOM 2377 N N . ALA A 1 290 ? -11.151 -2.631 10.051 1.00 87.50 290 ALA A N 1
ATOM 2378 C CA . ALA A 1 290 ? -10.023 -3.040 9.227 1.00 87.50 290 ALA A CA 1
ATOM 2379 C C . ALA A 1 290 ? -10.408 -4.041 8.127 1.00 87.50 290 ALA A C 1
ATOM 2381 O O . ALA A 1 290 ? -9.941 -3.913 7.000 1.00 87.50 290 ALA A O 1
ATOM 2382 N N . ASN A 1 291 ? -11.293 -5.003 8.410 1.00 87.69 291 ASN A N 1
ATOM 2383 C CA . ASN A 1 291 ? -11.753 -5.960 7.396 1.00 87.69 291 ASN A CA 1
ATOM 2384 C C . ASN A 1 291 ? -12.626 -5.290 6.324 1.00 87.69 291 ASN A C 1
ATOM 2386 O O . ASN A 1 291 ? -12.438 -5.550 5.138 1.00 87.69 291 ASN A O 1
ATOM 2390 N N . VAL A 1 292 ? -13.556 -4.413 6.724 1.00 90.50 292 VAL A N 1
ATOM 2391 C CA . VAL A 1 292 ? -14.396 -3.666 5.772 1.00 90.50 292 VAL A CA 1
ATOM 2392 C C . VAL A 1 292 ? -13.551 -2.693 4.954 1.00 90.50 292 VAL A C 1
ATOM 2394 O O . VAL A 1 292 ? -13.706 -2.646 3.739 1.00 90.50 292 VAL A O 1
ATOM 2397 N N . SER A 1 293 ? -12.611 -1.989 5.591 1.00 92.38 293 SER A N 1
ATOM 2398 C CA . SER A 1 293 ? -11.634 -1.141 4.906 1.00 92.38 293 SER A CA 1
ATOM 2399 C C . SER A 1 293 ? -10.857 -1.924 3.845 1.00 92.38 293 SER A C 1
ATOM 2401 O O . SER A 1 293 ? -10.878 -1.536 2.681 1.00 92.38 293 SER A O 1
ATOM 2403 N N . ALA A 1 294 ? -10.249 -3.060 4.206 1.00 91.00 294 ALA A N 1
ATOM 2404 C CA . ALA A 1 294 ? -9.479 -3.876 3.270 1.00 91.00 294 ALA A CA 1
ATOM 2405 C C . ALA A 1 294 ? -10.334 -4.382 2.095 1.00 91.00 294 ALA A C 1
ATOM 2407 O O . ALA A 1 294 ? -9.897 -4.323 0.948 1.00 91.00 294 ALA A O 1
ATOM 2408 N N . GLY A 1 295 ? -11.568 -4.824 2.362 1.00 91.44 295 GLY A N 1
ATOM 2409 C CA . GLY A 1 295 ? -12.500 -5.263 1.320 1.00 91.44 295 GLY A CA 1
ATOM 2410 C C . GLY A 1 295 ? -12.909 -4.133 0.371 1.00 91.44 295 GLY A C 1
ATOM 2411 O O . GLY A 1 295 ? -12.820 -4.288 -0.846 1.00 91.44 295 GLY A O 1
ATOM 2412 N N . CYS A 1 296 ? -13.308 -2.975 0.910 1.00 94.94 296 CYS A N 1
ATOM 2413 C CA . CYS A 1 296 ? -13.636 -1.796 0.107 1.00 94.94 296 CYS A CA 1
ATOM 2414 C C . CYS A 1 296 ? -12.429 -1.308 -0.695 1.00 94.94 296 CYS A C 1
ATOM 2416 O O . CYS A 1 296 ? -12.582 -0.951 -1.861 1.00 94.94 296 CYS A O 1
ATOM 2418 N N . TYR A 1 297 ? -11.239 -1.328 -0.096 1.00 95.94 297 TYR A N 1
ATOM 2419 C CA . TYR A 1 297 ? -10.025 -0.885 -0.759 1.00 95.94 297 TYR A CA 1
ATOM 2420 C C . TYR A 1 297 ? -9.648 -1.812 -1.917 1.00 95.94 297 TYR A C 1
ATOM 2422 O O . TYR A 1 297 ? -9.342 -1.351 -3.015 1.00 95.94 297 TYR A O 1
ATOM 2430 N N . PHE A 1 298 ? -9.744 -3.124 -1.715 1.00 95.12 298 PHE A N 1
ATOM 2431 C CA . PHE A 1 298 ? -9.499 -4.093 -2.775 1.00 95.12 298 PHE A CA 1
ATOM 2432 C C . PHE A 1 298 ? -10.483 -3.932 -3.941 1.00 95.12 298 PHE A C 1
ATOM 2434 O O . PHE A 1 298 ? -10.058 -3.837 -5.089 1.00 95.12 298 PHE A O 1
ATOM 2441 N N . LEU A 1 299 ? -11.786 -3.808 -3.658 1.00 94.94 299 LEU A N 1
ATOM 2442 C CA . LEU A 1 299 ? -12.806 -3.565 -4.687 1.00 94.94 299 LEU A CA 1
ATOM 2443 C C . LEU A 1 299 ? -12.582 -2.245 -5.434 1.00 94.94 299 LEU A C 1
ATOM 2445 O O . LEU A 1 299 ? -12.713 -2.201 -6.655 1.00 94.94 299 LEU A O 1
ATOM 2449 N N . PHE A 1 300 ? -12.215 -1.182 -4.713 1.00 95.75 300 PHE A N 1
ATOM 2450 C CA . PHE A 1 300 ? -11.838 0.097 -5.311 1.00 95.75 300 PHE A CA 1
ATOM 2451 C C . PHE A 1 300 ? -10.644 -0.073 -6.260 1.00 95.75 300 PHE A C 1
ATOM 2453 O O . PHE A 1 300 ? -10.691 0.388 -7.395 1.00 95.75 300 PHE A O 1
ATOM 2460 N N . SER A 1 301 ? -9.613 -0.797 -5.825 1.00 94.62 301 SER A N 1
ATOM 2461 C CA . SER A 1 301 ? -8.389 -1.025 -6.599 1.00 94.62 301 SER A CA 1
ATOM 2462 C C . SER A 1 301 ? -8.666 -1.819 -7.876 1.00 94.62 301 SER A C 1
ATOM 2464 O O . SER A 1 301 ? -8.177 -1.457 -8.940 1.00 94.62 301 SER A O 1
ATOM 2466 N N . LEU A 1 302 ? -9.514 -2.852 -7.799 1.00 93.81 302 LEU A N 1
ATOM 2467 C CA . LEU A 1 302 ? -9.949 -3.614 -8.971 1.00 93.81 302 LEU A CA 1
ATOM 2468 C C . LEU A 1 302 ? -10.663 -2.726 -9.995 1.00 93.81 302 LEU A C 1
ATOM 2470 O O . LEU A 1 302 ? -10.370 -2.819 -11.175 1.00 93.81 302 LEU A O 1
ATOM 2474 N N . LEU A 1 303 ? -11.569 -1.848 -9.559 1.00 93.12 303 LEU A N 1
ATOM 2475 C CA . LEU A 1 303 ? -12.323 -0.975 -10.467 1.00 93.12 303 LEU A CA 1
ATOM 2476 C C . LEU A 1 303 ? -11.489 0.155 -11.085 1.00 93.12 303 LEU A C 1
ATOM 2478 O O . LEU A 1 303 ? -11.842 0.648 -12.157 1.00 93.12 303 LEU A O 1
ATOM 2482 N N . VAL A 1 304 ? -10.435 0.603 -10.397 1.00 92.44 304 VAL A N 1
ATOM 2483 C CA . VAL A 1 304 ? -9.509 1.615 -10.923 1.00 92.44 304 VAL A CA 1
ATOM 2484 C C . VAL A 1 304 ? -8.524 0.995 -11.914 1.00 92.44 304 VAL A C 1
ATOM 2486 O O . VAL A 1 304 ? -8.267 1.600 -12.950 1.00 92.44 304 VAL A O 1
ATOM 2489 N N . CYS A 1 305 ? -7.975 -0.185 -11.610 1.00 89.75 305 CYS A N 1
ATOM 2490 C CA . CYS A 1 305 ? -6.838 -0.756 -12.340 1.00 89.75 305 CYS A CA 1
ATOM 2491 C C . CYS A 1 305 ? -7.203 -1.802 -13.411 1.00 89.75 305 CYS A C 1
ATOM 2493 O O . CYS A 1 305 ? -6.362 -2.083 -14.262 1.00 89.75 305 CYS A O 1
ATOM 2495 N N . LEU A 1 306 ? -8.409 -2.385 -13.385 1.00 85.06 306 LEU A N 1
ATOM 2496 C CA . LEU A 1 306 ? -8.915 -3.326 -14.402 1.00 85.06 306 LEU A CA 1
ATOM 2497 C C . LEU A 1 306 ? -10.078 -2.696 -15.150 1.00 85.06 306 LEU A C 1
ATOM 2499 O O . LEU A 1 306 ? -10.068 -2.650 -16.403 1.00 85.06 306 LEU A O 1
#

Organism: NCBI:txid1423766

Radius of gyration: 23.94 Å; chains: 1; bounding box: 74×68×60 Å

Secondary structure (DSSP, 8-state):
--SSTTHHHHHHHHHHHHHHHHHHHHHHHHHHHHHS----TTTSS---S-----------------HHHHHHHHHHHHHHHHHHHHHHHHHHHHHHHHTT--TTHHHH-HHHHHHHHHHHHHHHHHHHHH-SS--HHHHHHHHHHHHHHHHHHHHHH-HHHHHHHHHHHHHHHHHHH-SS---HHHHHHHHHHHTTHHHHHHHHHHHHSS--HHHHHHHHHHHHHHHHHHHHHH--S--HHHHHHHHHHHHHHHHHTT--HHHHHHHHHHHHHHHHHHHHS-TT-HHHHHHHHHHHHHHHHHHHH-